Protein AF-I4DCU5-F1 (afdb_monomer_lite)

Secondary structure (DSSP, 8-state):
--HHHHHHHHHHHHHHHHHHHHHHHHHHH--S-HHHHHHHHHHHHHHHHHHHHSGGGGGGG---TT-HHHHHHHHHHTTTS-EEEES-B--PPP---TT-----EEEEEEEESEEEEEEE-TT-EEEEEEEESPEEEEEE-TT-EEES-EEES-EEES-B-TT-EEES-EEES-EEES-B---EEE---------------------S------------------EEEEEEESSTTS-BPPPEEEESHHHHHHHHHHHTTTSSEEEEE-TT--EEEEEETTEEE--HHHHTT--

Structure (mmCIF, N/CA/C/O backbone):
data_AF-I4DCU5-F1
#
_entry.id   AF-I4DCU5-F1
#
loop_
_atom_site.group_PDB
_atom_site.id
_atom_site.type_symbol
_atom_site.label_atom_id
_atom_site.label_alt_id
_atom_site.label_comp_id
_atom_site.label_asym_id
_atom_site.label_entity_id
_atom_site.label_seq_id
_atom_site.pdbx_PDB_ins_code
_atom_site.Cartn_x
_atom_site.Cartn_y
_atom_site.Cartn_z
_atom_site.occupancy
_atom_site.B_iso_or_equiv
_atom_site.auth_seq_id
_atom_site.auth_comp_id
_atom_site.auth_asym_id
_atom_site.auth_atom_id
_atom_site.pdbx_PDB_model_num
ATOM 1 N N . MET A 1 1 ? 13.025 25.546 13.787 1.00 47.12 1 MET A N 1
ATOM 2 C CA . MET A 1 1 ? 13.859 24.463 14.359 1.00 47.12 1 MET A CA 1
ATOM 3 C C . MET A 1 1 ? 15.288 24.658 13.868 1.00 47.12 1 MET A C 1
ATOM 5 O O . MET A 1 1 ? 15.479 24.736 12.662 1.00 47.12 1 MET A O 1
ATOM 9 N N . ASN A 1 2 ? 16.247 24.872 14.774 1.00 36.84 2 ASN A N 1
ATOM 10 C CA . ASN A 1 2 ? 17.604 25.330 14.442 1.00 36.84 2 ASN A CA 1
ATOM 11 C C . ASN A 1 2 ? 18.425 24.212 13.759 1.00 36.84 2 ASN A C 1
ATOM 13 O O . ASN A 1 2 ? 18.218 23.040 14.073 1.00 36.84 2 ASN A O 1
ATOM 17 N N . ILE A 1 3 ? 19.342 24.546 12.842 1.00 30.48 3 ILE A N 1
ATOM 18 C CA . ILE A 1 3 ? 20.152 23.569 12.071 1.00 30.48 3 ILE A CA 1
ATOM 19 C C . ILE A 1 3 ? 20.933 22.629 13.003 1.00 30.48 3 ILE A C 1
ATOM 21 O O . ILE A 1 3 ? 21.045 21.436 12.728 1.00 30.48 3 ILE A O 1
ATOM 25 N N . PHE A 1 4 ? 21.365 23.146 14.154 1.00 29.06 4 PHE A N 1
ATOM 26 C CA . PHE A 1 4 ? 22.028 22.378 15.207 1.00 29.06 4 PHE A CA 1
ATOM 27 C C . PHE A 1 4 ? 21.175 21.201 15.711 1.00 29.06 4 PHE A C 1
ATOM 29 O O . PHE A 1 4 ? 21.659 20.076 15.778 1.00 29.06 4 PHE A O 1
ATOM 36 N N . ASN A 1 5 ? 19.870 21.412 15.925 1.00 42.88 5 ASN A N 1
ATOM 37 C CA . ASN A 1 5 ? 18.960 20.349 16.365 1.00 42.88 5 ASN A CA 1
ATOM 38 C C . ASN A 1 5 ? 18.786 19.261 15.294 1.00 42.88 5 ASN A C 1
ATOM 40 O O . ASN A 1 5 ? 18.529 18.111 15.625 1.00 42.88 5 ASN A O 1
ATOM 44 N N . ARG A 1 6 ? 18.933 19.597 14.005 1.00 39.94 6 ARG A N 1
ATOM 45 C CA . ARG A 1 6 ? 18.829 18.614 12.912 1.00 39.94 6 ARG A CA 1
ATOM 46 C C . ARG A 1 6 ? 20.064 17.720 12.813 1.00 39.94 6 ARG A C 1
ATOM 48 O O . ARG A 1 6 ? 19.925 16.563 12.431 1.00 39.94 6 ARG A O 1
ATOM 55 N N . ILE A 1 7 ? 21.246 18.239 13.142 1.00 41.66 7 ILE A N 1
ATOM 56 C CA . ILE A 1 7 ? 22.497 17.469 13.132 1.00 41.66 7 ILE A CA 1
ATOM 57 C C . ILE A 1 7 ? 22.525 16.509 14.323 1.00 41.66 7 ILE A C 1
ATOM 59 O O . ILE A 1 7 ? 22.745 15.317 14.125 1.00 41.66 7 ILE A O 1
ATOM 63 N N . THR A 1 8 ? 22.188 16.993 15.521 1.00 54.25 8 THR A N 1
ATOM 64 C CA . THR A 1 8 ? 22.118 16.158 16.730 1.00 54.25 8 THR A CA 1
ATOM 65 C C . THR A 1 8 ? 21.089 15.037 16.581 1.00 54.25 8 THR A C 1
ATOM 67 O O . THR A 1 8 ? 21.417 13.882 16.824 1.00 54.25 8 THR A O 1
ATOM 70 N N . MET A 1 9 ? 19.891 15.326 16.055 1.00 50.72 9 MET A N 1
ATOM 71 C CA . MET A 1 9 ? 18.892 14.271 15.825 1.00 50.72 9 MET A CA 1
ATOM 72 C C . MET A 1 9 ? 19.298 13.270 14.734 1.00 50.72 9 MET A C 1
ATOM 74 O O . MET A 1 9 ? 18.871 12.120 14.775 1.00 50.72 9 MET A O 1
ATOM 78 N N . ARG A 1 10 ? 20.123 13.665 13.751 1.00 53.16 10 ARG A N 1
ATOM 79 C CA . ARG A 1 10 ? 20.668 12.723 12.755 1.00 53.16 10 ARG A CA 1
ATOM 80 C C . ARG A 1 10 ? 21.704 11.781 13.366 1.00 53.16 10 ARG A C 1
ATOM 82 O O . ARG A 1 10 ? 21.718 10.617 12.984 1.00 53.16 10 ARG A O 1
ATOM 89 N N . GLN A 1 11 ? 22.536 12.273 14.283 1.00 63.19 11 GLN A N 1
ATOM 90 C CA . GLN A 1 11 ? 23.512 11.452 15.004 1.00 63.19 11 GLN A CA 1
ATOM 91 C C . GLN A 1 11 ? 22.812 10.463 15.938 1.00 63.19 11 GLN A C 1
ATOM 93 O O . GLN A 1 11 ? 22.997 9.263 15.771 1.00 63.19 11 GLN A O 1
ATOM 98 N N . GLU A 1 12 ? 21.901 10.945 16.790 1.00 64.25 12 GLU A N 1
ATOM 99 C CA . GLU A 1 12 ? 21.097 10.094 17.684 1.00 64.25 12 GLU A CA 1
ATOM 100 C C . GLU A 1 12 ? 20.318 9.020 16.899 1.00 64.25 12 GLU A C 1
ATOM 102 O O . GLU A 1 12 ? 20.251 7.863 17.304 1.00 64.25 12 GLU A O 1
ATOM 107 N N . ARG A 1 13 ? 19.769 9.369 15.724 1.00 60.59 13 ARG A N 1
ATOM 108 C CA . ARG A 1 13 ? 19.098 8.414 14.826 1.00 60.59 13 ARG A CA 1
ATOM 109 C C . ARG A 1 13 ? 20.033 7.320 14.316 1.00 60.59 13 ARG A C 1
ATOM 111 O O . ARG A 1 13 ? 19.606 6.175 14.202 1.00 60.59 13 ARG A O 1
ATOM 118 N N . ASN A 1 14 ? 21.246 7.676 13.908 1.00 64.75 14 ASN A N 1
ATOM 119 C CA . ASN A 1 14 ? 22.184 6.707 13.348 1.00 64.75 14 ASN A CA 1
ATOM 120 C C . ASN A 1 14 ? 22.690 5.756 14.441 1.00 64.75 14 ASN A C 1
ATOM 122 O O . ASN A 1 14 ? 22.710 4.552 14.217 1.00 64.75 14 ASN A O 1
ATOM 126 N N . GLU A 1 15 ? 22.967 6.275 15.639 1.00 73.25 15 GLU A N 1
ATOM 127 C CA . GLU A 1 15 ? 23.328 5.470 16.815 1.00 73.25 15 GLU A CA 1
ATOM 128 C C . GLU A 1 15 ? 22.219 4.469 17.180 1.00 73.25 15 GLU A C 1
ATOM 130 O O . GLU A 1 15 ? 22.488 3.294 17.422 1.00 73.25 15 GLU A O 1
ATOM 135 N N . LEU A 1 16 ? 20.955 4.905 17.134 1.00 69.00 16 LEU A N 1
ATOM 136 C CA . LEU A 1 16 ? 19.789 4.046 17.366 1.00 69.00 16 LEU A CA 1
ATOM 137 C C . LEU A 1 16 ? 19.621 2.954 16.306 1.00 69.00 16 LEU A C 1
ATOM 139 O O . LEU A 1 16 ? 19.287 1.818 16.639 1.00 69.00 16 LEU A O 1
ATOM 143 N N . LYS A 1 17 ? 19.852 3.287 15.031 1.00 67.75 17 LYS A N 1
ATOM 144 C CA . LYS A 1 17 ? 19.826 2.300 13.944 1.00 67.75 17 LYS A CA 1
ATOM 145 C C . LYS A 1 17 ? 20.912 1.245 14.131 1.00 67.75 17 LYS A C 1
ATOM 147 O O . LYS A 1 17 ? 20.617 0.062 14.023 1.00 67.75 17 LYS A O 1
ATOM 152 N N . GLU A 1 18 ? 22.132 1.659 14.460 1.00 74.88 18 GLU A N 1
ATOM 153 C CA . GLU A 1 18 ? 23.238 0.736 14.726 1.00 74.88 18 GLU A CA 1
ATOM 154 C C . GLU A 1 18 ? 22.968 -0.159 15.944 1.00 74.88 18 GLU A C 1
ATOM 156 O O . GLU A 1 18 ? 23.308 -1.341 15.933 1.00 74.88 18 GLU A O 1
ATOM 161 N N . GLU A 1 19 ? 22.336 0.370 16.996 1.00 76.25 19 GLU A N 1
ATOM 162 C CA . GLU A 1 19 ? 21.965 -0.427 18.167 1.00 76.25 19 GLU A CA 1
ATOM 163 C C . GLU A 1 19 ? 20.869 -1.459 17.849 1.00 76.25 19 GLU A C 1
ATOM 165 O O . GLU A 1 19 ? 20.975 -2.612 18.274 1.00 76.25 19 GLU A O 1
ATOM 170 N N . LEU A 1 20 ? 19.848 -1.076 17.072 1.00 68.31 20 LEU A N 1
ATOM 171 C CA . LEU A 1 20 ? 18.796 -1.991 16.613 1.00 68.31 20 LEU A CA 1
ATOM 172 C C . LEU A 1 20 ? 19.354 -3.107 15.726 1.00 68.31 20 LEU A C 1
ATOM 174 O O . LEU A 1 20 ? 18.972 -4.265 15.907 1.00 68.31 20 LEU A O 1
ATOM 178 N N . GLU A 1 21 ? 20.277 -2.780 14.821 1.00 71.81 21 GLU A N 1
ATOM 179 C CA . GLU A 1 21 ? 20.903 -3.767 13.939 1.00 71.81 21 GLU A CA 1
ATOM 180 C C . GLU A 1 21 ? 21.766 -4.747 14.742 1.00 71.81 21 GLU A C 1
ATOM 182 O O . GLU A 1 21 ? 21.617 -5.955 14.600 1.00 71.81 21 GLU A O 1
ATOM 187 N N . ARG A 1 22 ? 22.548 -4.257 15.717 1.00 75.12 22 ARG A N 1
ATOM 188 C CA . ARG A 1 22 ? 23.305 -5.123 16.640 1.00 75.12 22 ARG A CA 1
ATOM 189 C C . ARG A 1 22 ? 22.414 -6.069 17.441 1.00 75.12 22 ARG A C 1
ATOM 191 O O . ARG A 1 22 ? 22.818 -7.198 17.712 1.00 75.12 22 ARG A O 1
ATOM 198 N N . LEU A 1 23 ? 21.242 -5.614 17.886 1.00 67.62 23 LEU A N 1
ATOM 199 C CA . LEU A 1 23 ? 20.300 -6.459 18.626 1.00 67.62 23 LEU A CA 1
ATOM 200 C C . LEU A 1 23 ? 19.634 -7.498 17.718 1.00 67.62 23 LEU A C 1
ATOM 202 O O . LEU A 1 23 ? 19.447 -8.634 18.147 1.00 67.62 23 LEU A O 1
ATOM 206 N N . ARG A 1 24 ? 19.311 -7.136 16.471 1.00 67.25 24 ARG A N 1
ATOM 207 C CA . ARG A 1 24 ? 18.824 -8.083 15.458 1.00 67.25 24 ARG A CA 1
ATOM 208 C C . ARG A 1 24 ? 19.867 -9.135 15.123 1.00 67.25 24 ARG A C 1
ATOM 210 O O . ARG A 1 24 ? 19.540 -10.316 15.141 1.00 67.25 24 ARG A O 1
ATOM 217 N N . ASP A 1 25 ? 21.104 -8.718 14.880 1.00 72.38 25 ASP A N 1
ATOM 218 C CA . ASP A 1 25 ? 22.205 -9.629 14.586 1.00 72.38 25 ASP A CA 1
ATOM 219 C C . ASP A 1 25 ? 22.435 -10.593 15.742 1.00 72.38 25 ASP A C 1
ATOM 221 O O . ASP A 1 25 ? 22.548 -11.794 15.511 1.00 72.38 25 ASP A O 1
ATOM 225 N N . LYS A 1 26 ? 22.415 -10.110 16.991 1.00 72.94 26 LYS A N 1
ATOM 226 C CA . LYS A 1 26 ? 22.449 -10.993 18.163 1.00 72.94 26 LYS A CA 1
ATOM 227 C C . LYS A 1 26 ? 21.306 -11.998 18.132 1.00 72.94 26 LYS A C 1
ATOM 229 O O . LYS A 1 26 ? 21.582 -13.183 18.133 1.00 72.94 26 LYS A O 1
ATOM 234 N N . LEU A 1 27 ? 20.062 -11.552 17.967 1.00 66.25 27 LEU A N 1
ATOM 235 C CA . LEU A 1 27 ? 18.899 -12.443 17.920 1.00 66.25 27 LEU A CA 1
ATOM 236 C C . LEU A 1 27 ? 19.005 -13.522 16.822 1.00 66.25 27 LEU A C 1
ATOM 238 O O . LEU A 1 27 ? 18.548 -14.644 17.021 1.00 66.25 27 LEU A O 1
ATOM 242 N N . ILE A 1 28 ? 19.596 -13.187 15.669 1.00 70.19 28 ILE A N 1
ATOM 243 C CA . ILE A 1 28 ? 19.812 -14.114 14.544 1.00 70.19 28 ILE A CA 1
ATOM 244 C C . ILE A 1 28 ? 20.902 -15.148 14.866 1.00 70.19 28 ILE A C 1
ATOM 246 O O . ILE A 1 28 ? 20.803 -16.291 14.422 1.00 70.19 28 ILE A O 1
ATOM 250 N N . HIS A 1 29 ? 21.924 -14.760 15.632 1.00 71.69 29 HIS A N 1
ATOM 251 C CA . HIS A 1 29 ? 23.102 -15.582 15.929 1.00 71.69 29 HIS A CA 1
ATOM 252 C C . HIS A 1 29 ? 23.102 -16.175 17.350 1.00 71.69 29 HIS A C 1
ATOM 254 O O . HIS A 1 29 ? 24.039 -16.882 17.723 1.00 71.69 29 HIS A O 1
ATOM 260 N N . THR A 1 30 ? 22.071 -15.912 18.156 1.00 70.50 30 THR A N 1
ATOM 261 C CA . THR A 1 30 ? 21.898 -16.508 19.483 1.00 70.50 30 THR A CA 1
ATOM 262 C C . THR A 1 30 ? 21.547 -17.991 19.322 1.00 70.50 30 THR A C 1
ATOM 264 O O . THR A 1 30 ? 20.399 -18.356 19.092 1.00 70.50 30 THR A O 1
ATOM 267 N N . GLU A 1 31 ? 22.540 -18.869 19.501 1.00 64.06 31 GLU A N 1
ATOM 268 C CA . GLU A 1 31 ? 22.360 -20.330 19.633 1.00 64.06 31 GLU A CA 1
ATOM 269 C C . GLU A 1 31 ? 21.781 -20.744 21.009 1.00 64.06 31 GLU A C 1
ATOM 271 O O . GLU A 1 31 ? 21.703 -21.928 21.346 1.00 64.06 31 GLU A O 1
ATOM 276 N N . GLY A 1 32 ? 21.386 -19.765 21.829 1.00 60.62 32 GLY A N 1
ATOM 277 C CA . GLY A 1 32 ? 20.803 -19.958 23.154 1.00 60.62 32 GLY A CA 1
ATOM 278 C C . GLY A 1 32 ? 19.428 -20.632 23.118 1.00 60.62 32 GLY A C 1
ATOM 279 O O . GLY A 1 32 ? 18.682 -20.561 22.141 1.00 60.62 32 GLY A O 1
ATOM 280 N N . GLY A 1 33 ? 19.064 -21.301 24.216 1.00 61.16 33 GLY A N 1
ATOM 281 C CA . GLY A 1 33 ? 17.762 -21.963 24.342 1.00 61.16 33 GLY A CA 1
ATOM 282 C C . GLY A 1 33 ? 16.583 -20.990 24.181 1.00 61.16 33 GLY A C 1
ATOM 283 O O . GLY A 1 33 ? 16.724 -19.790 24.397 1.00 61.16 33 GLY A O 1
ATOM 284 N N . LEU A 1 34 ? 15.390 -21.515 23.868 1.00 59.09 34 LEU A N 1
ATOM 285 C CA . LEU A 1 34 ? 14.142 -20.759 23.619 1.00 59.09 34 LEU A CA 1
ATOM 286 C C . LEU A 1 34 ? 13.872 -19.593 24.595 1.00 59.09 34 LEU A C 1
ATOM 288 O O . LEU A 1 34 ? 13.301 -18.578 24.203 1.00 59.09 34 LEU A O 1
ATOM 292 N N . GLN A 1 35 ? 14.287 -19.726 25.856 1.00 65.69 35 GLN A N 1
ATOM 293 C CA . GLN A 1 35 ? 14.112 -18.700 26.883 1.00 65.69 35 GLN A CA 1
ATOM 294 C C . GLN A 1 35 ? 15.011 -17.467 26.681 1.00 65.69 35 GLN A C 1
ATOM 296 O O . GLN A 1 35 ? 14.613 -16.357 27.021 1.00 65.69 35 GLN A O 1
ATOM 301 N N . GLU A 1 36 ? 16.214 -17.642 26.141 1.00 70.00 36 GLU A N 1
ATOM 302 C CA . GLU A 1 36 ? 17.194 -16.572 25.936 1.00 70.00 36 GLU A CA 1
ATOM 303 C C . GLU A 1 36 ? 16.808 -15.707 24.731 1.00 70.00 36 GLU A C 1
ATOM 305 O O . GLU A 1 36 ? 16.721 -14.487 24.856 1.00 70.00 36 GLU A O 1
ATOM 310 N N . VAL A 1 37 ? 16.396 -16.347 23.631 1.00 67.06 37 VAL A N 1
ATOM 311 C CA . VAL A 1 37 ? 15.821 -15.673 22.454 1.00 67.06 37 VAL A CA 1
ATOM 312 C C . VAL A 1 37 ? 14.547 -14.900 22.819 1.00 67.06 37 VAL A C 1
ATOM 314 O O . VAL A 1 37 ? 14.347 -13.775 22.360 1.00 67.06 37 VAL A O 1
ATOM 317 N N . ALA A 1 38 ? 13.686 -15.464 23.676 1.00 66.50 38 ALA A N 1
ATOM 318 C CA . ALA A 1 38 ? 12.492 -14.770 24.162 1.00 66.50 38 ALA A CA 1
ATOM 319 C C . ALA A 1 38 ? 12.849 -13.517 24.982 1.00 66.50 38 ALA A C 1
ATOM 321 O O . ALA A 1 38 ? 12.284 -12.449 24.753 1.00 66.50 38 ALA A O 1
ATOM 322 N N . ASN A 1 39 ? 13.837 -13.617 25.877 1.00 73.69 39 ASN A N 1
ATOM 323 C CA . ASN A 1 39 ? 14.290 -12.490 26.694 1.00 73.69 39 ASN A CA 1
ATOM 324 C C . ASN A 1 39 ? 14.918 -11.367 25.846 1.00 73.69 39 ASN A C 1
ATOM 326 O O . ASN A 1 39 ? 14.678 -10.189 26.121 1.00 73.69 39 ASN A O 1
ATOM 330 N N . GLU A 1 40 ? 15.701 -11.711 24.818 1.00 69.75 40 GLU A N 1
ATOM 331 C CA . GLU A 1 40 ? 16.297 -10.738 23.891 1.00 69.75 40 GLU A CA 1
ATOM 332 C C . GLU A 1 40 ? 15.237 -10.055 23.020 1.00 69.75 40 GLU A C 1
ATOM 334 O O . GLU A 1 40 ? 15.257 -8.831 22.858 1.00 69.75 40 GLU A O 1
ATOM 339 N N . ARG A 1 41 ? 14.247 -10.813 22.535 1.00 66.62 41 ARG A N 1
ATOM 340 C CA . ARG A 1 41 ? 13.097 -10.268 21.802 1.00 66.62 41 ARG A CA 1
ATOM 341 C C . ARG A 1 41 ? 12.262 -9.322 22.669 1.00 66.62 41 ARG A C 1
ATOM 343 O O . ARG A 1 41 ? 11.873 -8.251 22.207 1.00 66.62 41 ARG A O 1
ATOM 350 N N . ASP A 1 42 ? 12.038 -9.665 23.934 1.00 71.31 42 ASP A N 1
ATOM 351 C CA . ASP A 1 42 ? 11.318 -8.814 24.889 1.00 71.31 42 ASP A CA 1
ATOM 352 C C . ASP A 1 42 ? 12.101 -7.554 25.273 1.00 71.31 42 ASP A C 1
ATOM 354 O O . ASP A 1 42 ? 11.507 -6.512 25.569 1.00 71.31 42 ASP A O 1
ATOM 358 N N . LEU A 1 43 ? 13.434 -7.621 25.288 1.00 73.31 43 LEU A N 1
ATOM 359 C CA . LEU A 1 43 ? 14.288 -6.451 25.480 1.00 73.31 43 LEU A CA 1
ATOM 360 C C . LEU A 1 43 ? 14.204 -5.507 24.274 1.00 73.31 43 LEU A C 1
ATOM 362 O O . LEU A 1 43 ? 14.022 -4.303 24.460 1.00 73.31 43 LEU A O 1
ATOM 366 N N . LEU A 1 44 ? 14.265 -6.053 23.055 1.00 67.19 44 LEU A N 1
ATOM 367 C CA . LEU A 1 44 ? 14.109 -5.296 21.813 1.00 67.19 44 LEU A CA 1
ATOM 368 C C . LEU A 1 44 ? 12.741 -4.603 21.757 1.00 67.19 44 LEU A C 1
ATOM 370 O O . LEU A 1 44 ? 12.667 -3.396 21.538 1.00 67.19 44 LEU A O 1
ATOM 374 N N . ASN A 1 45 ? 11.667 -5.342 22.043 1.00 61.91 45 ASN A N 1
ATOM 375 C CA . ASN A 1 45 ? 10.305 -4.812 22.054 1.00 61.91 45 ASN A CA 1
ATOM 376 C C . ASN A 1 45 ? 10.121 -3.706 23.102 1.00 61.91 45 ASN A C 1
ATOM 378 O O . ASN A 1 45 ? 9.517 -2.677 22.803 1.00 61.91 45 ASN A O 1
ATOM 382 N N . ARG A 1 46 ? 10.668 -3.872 24.317 1.00 70.75 46 ARG A N 1
ATOM 383 C CA . ARG A 1 46 ? 10.625 -2.826 25.353 1.00 70.75 46 ARG A CA 1
ATOM 384 C C . ARG A 1 46 ? 11.369 -1.571 24.932 1.00 70.75 46 ARG A C 1
ATOM 386 O O . ARG A 1 46 ? 10.864 -0.479 25.161 1.00 70.75 46 ARG A O 1
ATOM 393 N N . LYS A 1 47 ? 12.530 -1.719 24.294 1.00 64.50 47 LYS A N 1
ATOM 394 C CA . LYS A 1 47 ? 13.330 -0.577 23.855 1.00 64.50 47 LYS A CA 1
ATOM 395 C C . LYS A 1 47 ? 12.661 0.169 22.700 1.00 64.50 47 LYS A C 1
ATOM 397 O O . LYS A 1 47 ? 12.599 1.392 22.729 1.00 64.50 47 LYS A O 1
ATOM 402 N N . VAL A 1 48 ? 12.059 -0.547 21.747 1.00 60.88 48 VAL A N 1
ATOM 403 C CA . VAL A 1 48 ? 11.214 0.051 20.696 1.00 60.88 48 VAL A CA 1
ATOM 404 C C . VAL A 1 48 ? 10.007 0.775 21.303 1.00 60.88 48 VAL A C 1
ATOM 406 O O . VAL A 1 48 ? 9.720 1.903 20.912 1.00 60.88 48 VAL A O 1
ATOM 409 N N . ALA A 1 49 ? 9.337 0.177 22.294 1.00 60.91 49 ALA A N 1
ATOM 410 C CA . ALA A 1 49 ? 8.196 0.789 22.973 1.00 60.91 49 ALA A CA 1
ATOM 411 C C . ALA A 1 49 ? 8.585 2.060 23.753 1.00 60.91 49 ALA A C 1
ATOM 413 O O . ALA A 1 49 ? 7.916 3.085 23.630 1.00 60.91 49 ALA A O 1
ATOM 414 N N . GLU A 1 50 ? 9.690 2.024 24.502 1.00 66.94 50 GLU A N 1
ATOM 415 C CA . GLU A 1 50 ? 10.240 3.174 25.229 1.00 66.94 50 GLU A CA 1
ATOM 416 C C . GLU A 1 50 ? 10.563 4.325 24.270 1.00 66.94 50 GLU A C 1
ATOM 418 O O . GLU A 1 50 ? 10.106 5.450 24.477 1.00 66.94 50 GLU A O 1
AT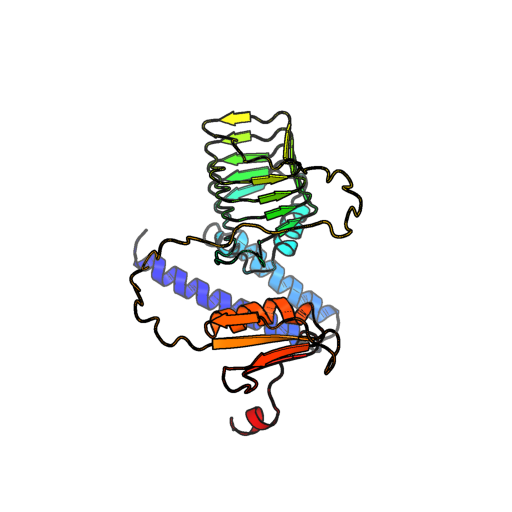OM 423 N N . LEU A 1 51 ? 11.238 4.025 23.158 1.00 59.75 51 LEU A N 1
ATOM 424 C CA . LEU A 1 51 ? 11.545 5.004 22.117 1.00 59.75 51 LEU A CA 1
ATOM 425 C C . LEU A 1 51 ? 10.277 5.559 21.460 1.00 59.75 51 LEU A C 1
ATOM 427 O O . LEU A 1 51 ? 10.182 6.763 21.247 1.00 59.75 51 LEU A O 1
ATOM 431 N N . SER A 1 52 ? 9.273 4.718 21.199 1.00 53.19 52 SER A N 1
ATOM 432 C CA . SER A 1 52 ? 7.999 5.148 20.607 1.00 53.19 52 SER A CA 1
ATOM 433 C C . SER A 1 52 ? 7.149 6.030 21.534 1.00 53.19 52 SER A C 1
ATOM 435 O O . SER A 1 52 ? 6.312 6.796 21.057 1.00 53.19 52 SER A O 1
ATOM 437 N N . SER A 1 53 ? 7.365 5.942 22.853 1.00 54.47 53 SER A N 1
ATOM 438 C CA . SER A 1 53 ? 6.627 6.717 23.857 1.00 54.47 53 SER A CA 1
ATOM 439 C C . SER A 1 53 ? 7.127 8.159 24.003 1.00 54.47 53 SER A C 1
ATOM 441 O O . SER A 1 53 ? 6.394 9.027 24.486 1.00 54.47 53 SER A O 1
ATOM 443 N N . ASP A 1 54 ? 8.347 8.442 23.541 1.00 51.50 54 ASP A N 1
ATOM 444 C CA . ASP A 1 54 ? 8.892 9.792 23.481 1.00 51.50 54 ASP A CA 1
ATOM 445 C C . ASP A 1 54 ? 8.478 10.462 22.157 1.00 51.50 54 ASP A C 1
ATOM 447 O O . ASP A 1 54 ? 8.821 10.021 21.057 1.00 51.50 54 ASP A O 1
ATOM 451 N N . ASN A 1 55 ? 7.749 11.582 22.260 1.00 48.03 55 ASN A N 1
ATOM 452 C CA . ASN A 1 55 ? 7.279 12.389 21.124 1.00 48.03 55 ASN A CA 1
ATOM 453 C C . ASN A 1 55 ? 8.407 12.789 20.147 1.00 48.03 55 ASN A C 1
ATOM 455 O O . ASN A 1 55 ? 8.117 13.132 18.999 1.00 48.03 55 ASN A O 1
ATOM 459 N N . LYS A 1 56 ? 9.677 12.746 20.575 1.00 43.84 56 LYS A N 1
ATOM 460 C CA . LYS A 1 56 ? 10.866 13.005 19.749 1.00 43.84 56 LYS A CA 1
ATOM 461 C C . LYS A 1 56 ? 11.125 11.929 18.678 1.00 43.84 56 LYS A C 1
ATOM 463 O O . LYS A 1 56 ? 11.732 12.247 17.652 1.00 43.84 56 LYS A O 1
ATOM 468 N N . TYR A 1 57 ? 10.642 10.696 18.864 1.00 44.88 57 TYR A N 1
ATOM 469 C CA . TYR A 1 57 ? 10.910 9.555 17.973 1.00 44.88 57 TYR A CA 1
ATOM 470 C C . TYR A 1 57 ? 9.661 8.983 17.288 1.00 44.88 57 TYR A C 1
ATOM 472 O O . TYR A 1 57 ? 9.713 7.890 16.735 1.00 44.88 57 TYR A O 1
ATOM 480 N N . LYS A 1 58 ? 8.560 9.748 17.209 1.00 47.56 58 LYS A N 1
ATOM 481 C CA . LYS A 1 58 ? 7.358 9.387 16.420 1.00 47.56 58 LYS A CA 1
ATOM 482 C C . LYS A 1 58 ? 7.652 9.030 14.950 1.00 47.56 58 LYS A C 1
ATOM 484 O O . LYS A 1 58 ? 6.861 8.344 14.321 1.00 47.56 58 LYS A O 1
ATOM 489 N N . TRP A 1 59 ? 8.790 9.457 14.400 1.00 41.09 59 TRP A N 1
ATOM 490 C CA . TRP A 1 59 ? 9.245 9.100 13.052 1.00 41.09 59 TRP A CA 1
ATOM 491 C C . TRP A 1 59 ? 9.777 7.662 12.932 1.00 41.09 59 TRP A C 1
ATOM 493 O O . TRP A 1 59 ? 10.094 7.241 11.826 1.00 41.09 59 TRP A O 1
ATOM 503 N N . LEU A 1 60 ? 9.880 6.882 14.015 1.00 33.62 60 LEU A N 1
ATOM 504 C CA . LEU A 1 60 ? 10.277 5.469 13.921 1.00 33.62 60 LEU A CA 1
ATOM 505 C C . LEU A 1 60 ? 9.283 4.616 13.100 1.00 33.62 60 LEU A C 1
ATOM 507 O O . LEU A 1 60 ? 9.614 3.489 12.753 1.00 33.62 60 LEU A O 1
ATOM 511 N N . PHE A 1 61 ? 8.114 5.165 12.739 1.00 41.94 61 PHE A N 1
ATOM 512 C CA . PHE A 1 61 ? 7.146 4.589 11.797 1.00 41.94 61 PHE A CA 1
ATOM 513 C C . PHE A 1 61 ? 7.402 4.967 10.325 1.00 41.94 61 PHE A C 1
ATOM 515 O O . PHE A 1 61 ? 6.469 4.986 9.529 1.00 41.94 61 PHE A O 1
ATOM 522 N N . PHE A 1 62 ? 8.643 5.268 9.925 1.00 36.81 62 PHE A N 1
ATOM 523 C CA . PHE A 1 62 ? 9.013 5.041 8.525 1.00 36.81 62 PHE A CA 1
ATOM 524 C C . PHE A 1 62 ? 8.959 3.530 8.320 1.00 36.81 62 PHE A C 1
ATOM 526 O O . PHE A 1 62 ? 9.857 2.830 8.783 1.00 36.81 62 PHE A O 1
ATOM 533 N N . LEU A 1 63 ? 7.885 3.038 7.710 1.00 40.06 63 LEU A N 1
ATOM 534 C CA . LEU A 1 63 ? 7.758 1.647 7.304 1.00 40.06 63 LEU A CA 1
ATOM 535 C C . LEU A 1 63 ? 8.607 1.486 6.032 1.00 40.06 63 LEU A C 1
ATOM 537 O O . LEU A 1 63 ? 8.257 2.045 5.000 1.00 40.06 63 LEU A O 1
ATOM 541 N N . PRO A 1 64 ? 9.787 0.839 6.069 1.00 34.16 64 PRO A N 1
ATOM 542 C CA . PRO A 1 64 ? 10.377 0.326 4.844 1.00 34.16 64 PRO A CA 1
ATOM 543 C C . PRO A 1 64 ? 9.487 -0.796 4.294 1.00 34.16 64 PRO A C 1
ATOM 545 O O . PRO A 1 64 ? 8.855 -1.519 5.070 1.00 34.16 64 PRO A O 1
ATOM 548 N N . SER A 1 65 ? 9.495 -0.956 2.969 1.00 38.12 65 SER A N 1
ATOM 549 C CA . SER A 1 65 ? 8.785 -1.995 2.210 1.00 38.12 65 SER A CA 1
ATOM 550 C C . SER A 1 65 ? 8.661 -3.328 2.965 1.00 38.12 65 SER A C 1
ATOM 552 O O . SER A 1 65 ? 9.667 -3.891 3.409 1.00 38.12 65 SER A O 1
ATOM 554 N N . GLY A 1 66 ? 7.437 -3.856 3.079 1.00 42.59 66 GLY A N 1
ATOM 555 C CA . GLY A 1 66 ? 7.170 -5.166 3.693 1.00 42.59 66 GLY A CA 1
ATOM 556 C C . GLY A 1 66 ? 6.666 -5.133 5.140 1.00 42.59 66 GLY A C 1
ATOM 557 O O . GLY A 1 66 ? 6.626 -6.177 5.790 1.00 42.59 66 GLY A O 1
ATOM 558 N N . GLN A 1 67 ? 6.270 -3.969 5.667 1.00 52.25 67 GLN A N 1
ATOM 559 C CA . GLN A 1 67 ? 5.761 -3.839 7.040 1.00 52.25 67 GLN A CA 1
ATOM 560 C C . GLN A 1 67 ? 4.239 -3.659 7.170 1.00 52.25 67 GLN A C 1
ATOM 562 O O . GLN A 1 67 ? 3.772 -3.403 8.280 1.00 52.25 67 GLN A O 1
ATOM 567 N N . GLY A 1 68 ? 3.451 -3.874 6.109 1.00 51.62 68 GLY A N 1
ATOM 568 C CA . GLY A 1 68 ? 1.979 -3.901 6.201 1.00 51.62 68 GLY A CA 1
ATOM 569 C C . GLY A 1 68 ? 1.479 -4.824 7.324 1.00 51.62 68 GLY A C 1
ATOM 570 O O . GLY A 1 68 ? 0.614 -4.446 8.104 1.00 51.62 68 GLY A O 1
ATOM 571 N N . GLU A 1 69 ? 2.145 -5.964 7.522 1.00 53.09 69 GLU A N 1
ATOM 572 C CA . GLU A 1 69 ? 1.903 -6.906 8.625 1.00 53.09 69 GLU A CA 1
ATOM 573 C C . GLU A 1 69 ? 2.248 -6.361 10.023 1.00 53.09 69 GLU A C 1
ATOM 575 O O . GLU A 1 69 ? 1.587 -6.688 11.008 1.00 53.09 69 GLU A O 1
ATOM 580 N N . LEU A 1 70 ? 3.288 -5.531 10.149 1.00 54.25 70 LEU A N 1
ATOM 581 C CA . LEU A 1 70 ? 3.641 -4.903 11.427 1.00 54.25 70 LEU A CA 1
ATOM 582 C C . LEU A 1 70 ? 2.701 -3.744 11.748 1.00 54.25 70 LEU A C 1
ATOM 584 O O . LEU A 1 70 ? 2.317 -3.587 12.904 1.00 54.25 70 LEU A O 1
ATOM 588 N N . PHE A 1 71 ? 2.290 -2.980 10.736 1.00 61.53 71 PHE A N 1
ATOM 589 C CA . PHE A 1 71 ? 1.255 -1.964 10.878 1.00 61.53 71 PHE A CA 1
ATOM 590 C C . PHE A 1 71 ? -0.095 -2.598 11.238 1.00 61.53 71 PHE A C 1
ATOM 592 O O . PHE A 1 71 ? -0.741 -2.151 12.182 1.00 61.53 71 PHE A O 1
ATOM 599 N N . LYS A 1 72 ? -0.462 -3.709 10.589 1.00 62.31 72 LYS A N 1
ATOM 600 C CA . LYS A 1 72 ? -1.638 -4.522 10.922 1.00 62.31 72 LYS A CA 1
ATOM 601 C C . LYS A 1 72 ? -1.602 -5.007 12.367 1.00 62.31 72 LYS A C 1
ATOM 603 O O . LYS A 1 72 ? -2.491 -4.664 13.138 1.00 62.31 72 LYS A O 1
ATOM 608 N N . LYS A 1 73 ? -0.523 -5.675 12.789 1.00 61.19 73 LYS A N 1
ATOM 609 C CA . LYS A 1 73 ? -0.343 -6.120 14.187 1.00 61.19 73 LYS A CA 1
ATOM 610 C C . LYS A 1 73 ? -0.361 -4.965 15.184 1.00 61.19 73 LYS A C 1
ATOM 612 O O . LYS A 1 73 ? -0.871 -5.107 16.295 1.00 61.19 73 LYS A O 1
ATOM 617 N N . PHE A 1 74 ? 0.191 -3.814 14.807 1.00 65.06 74 PHE A N 1
ATOM 618 C CA . PHE A 1 74 ? 0.139 -2.614 15.632 1.00 65.06 74 PHE A CA 1
ATOM 619 C C . PHE A 1 74 ? -1.306 -2.129 15.812 1.00 65.06 74 PHE A C 1
ATOM 621 O O . PHE A 1 74 ? -1.722 -1.885 16.947 1.00 65.06 74 PHE A O 1
ATOM 628 N N . LEU A 1 75 ? -2.073 -2.022 14.726 1.00 63.44 75 LEU A N 1
ATOM 629 C CA . LEU A 1 75 ? -3.477 -1.611 14.747 1.00 63.44 75 LEU A CA 1
ATOM 630 C C . LEU A 1 75 ? -4.343 -2.598 15.543 1.00 63.44 75 LEU A C 1
ATOM 632 O O . LEU A 1 75 ? -5.102 -2.175 16.414 1.00 63.44 75 LEU A O 1
ATOM 636 N N . GLU A 1 76 ? -4.155 -3.900 15.327 1.00 65.50 76 GLU A N 1
ATOM 637 C CA . GLU A 1 76 ? -4.821 -4.975 16.075 1.00 65.50 76 GLU A CA 1
ATOM 638 C C . GLU A 1 76 ? -4.509 -4.902 17.579 1.00 65.50 76 GLU A C 1
ATOM 640 O O . GLU A 1 76 ? -5.402 -5.029 18.414 1.00 65.50 76 GLU A O 1
ATOM 645 N N . SER A 1 77 ? -3.260 -4.613 17.966 1.00 64.81 77 SER A N 1
ATOM 646 C CA . SER A 1 77 ? -2.878 -4.506 19.387 1.00 64.81 77 SER A CA 1
ATOM 647 C C . SER A 1 77 ? -3.534 -3.336 20.139 1.00 64.81 77 SER A C 1
ATOM 649 O O . SER A 1 77 ? -3.507 -3.296 21.373 1.00 64.81 77 SER A O 1
ATOM 651 N N . HIS A 1 78 ? -4.142 -2.397 19.412 1.00 62.28 78 HIS A N 1
ATOM 652 C CA . HIS A 1 78 ? -4.814 -1.218 19.954 1.00 62.28 78 HIS A CA 1
ATOM 653 C C . HIS A 1 78 ? -6.336 -1.234 19.743 1.00 62.28 78 HIS A C 1
ATOM 655 O O . HIS A 1 78 ? -7.008 -0.238 20.021 1.00 62.28 78 HIS A O 1
ATOM 661 N N . GLU A 1 79 ? -6.893 -2.365 19.309 1.00 55.78 79 GLU A N 1
ATOM 662 C CA . GLU A 1 79 ? -8.319 -2.524 19.046 1.00 55.78 79 GLU A CA 1
ATOM 663 C C . GLU A 1 79 ? -9.181 -2.168 20.281 1.00 55.78 79 GLU A C 1
ATOM 665 O O . GLU A 1 79 ? -8.997 -2.691 21.383 1.00 55.78 79 GLU A O 1
ATOM 670 N N . GLY A 1 80 ? -10.138 -1.246 20.106 1.00 53.78 80 GLY A N 1
ATOM 671 C CA . GLY A 1 80 ? -11.080 -0.822 21.153 1.00 53.78 80 GLY A CA 1
ATOM 672 C C . GLY A 1 80 ? -10.584 0.287 22.089 1.00 53.78 80 GLY A C 1
ATOM 673 O O . GLY A 1 80 ? -11.277 0.625 23.052 1.00 53.78 80 GLY A O 1
ATOM 674 N N . LYS A 1 81 ? -9.410 0.879 21.830 1.00 59.91 81 LYS A N 1
ATOM 675 C CA . LYS A 1 81 ? -8.954 2.102 22.507 1.00 59.91 81 LYS A CA 1
ATOM 676 C C . LYS A 1 81 ? -8.854 3.244 21.497 1.00 59.91 81 LYS A C 1
ATOM 678 O O . LYS A 1 81 ? -8.289 3.032 20.429 1.00 59.91 81 LYS A O 1
ATOM 683 N N . PRO A 1 82 ? -9.315 4.462 21.835 1.00 53.66 82 PRO A N 1
ATOM 684 C CA . PRO A 1 82 ? -9.104 5.614 20.975 1.00 53.66 82 PRO A CA 1
ATOM 685 C C . PRO A 1 82 ? -7.607 5.914 20.904 1.00 53.66 82 PRO A C 1
ATOM 687 O O . PRO A 1 82 ? -7.007 6.399 21.866 1.00 53.66 82 PRO A O 1
ATOM 690 N N . VAL A 1 83 ? -7.001 5.594 19.765 1.00 62.97 83 VAL A N 1
ATOM 691 C CA . VAL A 1 83 ? -5.605 5.913 19.471 1.00 62.97 83 VAL A CA 1
ATOM 692 C C . VAL A 1 83 ? -5.566 7.079 18.493 1.00 62.97 83 VAL A C 1
ATOM 694 O O . VAL A 1 83 ? -6.368 7.180 17.563 1.00 62.97 83 VAL A O 1
ATOM 697 N N . LYS A 1 84 ? -4.644 8.011 18.738 1.00 62.34 84 LYS A N 1
ATOM 698 C CA . LYS A 1 84 ? -4.382 9.122 17.831 1.00 62.34 84 LYS A CA 1
ATOM 699 C C . LYS A 1 84 ? -3.067 8.871 17.112 1.00 62.34 84 LYS A C 1
ATOM 701 O O . LYS A 1 84 ? -2.015 8.859 17.749 1.00 62.34 84 LYS A O 1
ATOM 706 N N . PHE A 1 85 ? -3.134 8.726 15.797 1.00 68.00 85 PHE A N 1
ATOM 707 C CA . PHE A 1 85 ? -1.964 8.717 14.936 1.00 68.00 85 PHE A CA 1
ATOM 708 C C . PHE A 1 85 ? -1.724 10.098 14.349 1.00 68.00 85 PHE A C 1
ATOM 710 O O . PHE A 1 85 ? -2.650 10.810 13.952 1.00 68.00 85 PHE A O 1
ATOM 717 N N . GLU A 1 86 ? -0.459 10.489 14.302 1.00 53.00 86 GLU A N 1
ATOM 718 C CA . GLU A 1 86 ? -0.040 11.766 13.743 1.00 53.00 86 GLU A CA 1
ATOM 719 C C . GLU A 1 86 ? 1.201 11.544 12.888 1.00 53.00 86 GLU A C 1
ATOM 721 O O . GLU A 1 86 ? 2.147 10.903 13.349 1.00 53.00 86 GLU A O 1
ATOM 726 N N . ASN A 1 87 ? 1.229 12.142 11.697 1.00 45.91 87 ASN A N 1
ATOM 727 C CA . ASN A 1 87 ? 2.386 12.119 10.799 1.00 45.91 87 ASN A CA 1
ATOM 728 C C . ASN A 1 87 ? 2.784 10.711 10.327 1.00 45.91 87 ASN A C 1
ATOM 730 O O . ASN A 1 87 ? 3.975 10.431 10.180 1.00 45.91 87 ASN A O 1
ATOM 734 N N . LEU A 1 88 ? 1.805 9.830 10.087 1.00 61.88 88 LEU A N 1
ATOM 735 C CA . LEU A 1 88 ? 2.072 8.582 9.374 1.00 61.88 88 LEU A CA 1
ATOM 736 C C . LEU A 1 88 ? 2.447 8.919 7.930 1.00 61.88 88 LEU A C 1
ATOM 738 O O . LEU A 1 88 ? 1.816 9.771 7.307 1.00 61.88 88 LEU A O 1
ATOM 742 N N . CYS A 1 89 ? 3.478 8.268 7.409 1.00 45.62 89 CYS A N 1
ATOM 743 C CA . CYS A 1 89 ? 3.893 8.395 6.021 1.00 45.62 89 CYS A CA 1
ATOM 744 C C . CYS A 1 89 ? 4.109 6.984 5.485 1.00 45.62 89 CYS A C 1
ATOM 746 O O . CYS A 1 89 ? 5.022 6.298 5.943 1.00 45.62 89 CYS A O 1
ATOM 748 N N . CYS A 1 90 ? 3.249 6.565 4.562 1.00 57.00 90 CYS A N 1
ATOM 749 C CA . CYS A 1 90 ? 3.376 5.314 3.818 1.00 57.00 90 CYS A CA 1
ATOM 750 C C . CYS A 1 90 ? 3.674 5.699 2.362 1.00 57.00 90 CYS A C 1
ATOM 752 O O . CYS A 1 90 ? 2.734 5.929 1.600 1.00 57.00 90 CYS A O 1
ATOM 754 N N . PRO A 1 91 ? 4.946 5.931 1.991 1.00 45.56 91 PRO A N 1
ATOM 755 C CA . PRO A 1 91 ? 5.287 6.274 0.619 1.00 45.56 91 PRO A CA 1
ATOM 756 C C . PRO A 1 91 ? 5.172 5.028 -0.271 1.00 45.56 91 PRO A C 1
ATOM 758 O O . PRO A 1 91 ? 6.046 4.162 -0.247 1.00 45.56 91 PRO A O 1
ATOM 761 N N . GLY A 1 92 ? 4.114 4.949 -1.083 1.00 39.78 92 GLY A N 1
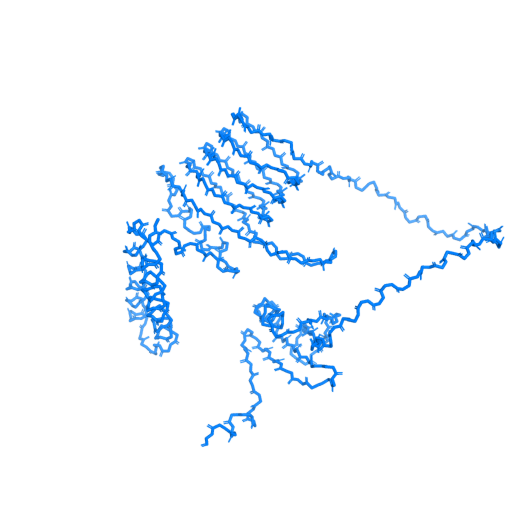ATOM 762 C CA . GLY A 1 92 ? 4.024 3.982 -2.174 1.00 39.78 92 GLY A CA 1
ATOM 763 C C . GLY A 1 92 ? 4.979 4.372 -3.307 1.00 39.78 92 GLY A C 1
ATOM 764 O O . GLY A 1 92 ? 5.001 5.521 -3.757 1.00 39.78 92 GLY A O 1
ATOM 765 N N . MET A 1 93 ? 5.819 3.426 -3.728 1.00 29.03 93 MET A N 1
ATOM 766 C CA . MET A 1 93 ? 6.880 3.628 -4.715 1.00 29.03 93 MET A CA 1
ATOM 767 C C . MET A 1 93 ? 6.317 4.079 -6.073 1.00 29.03 93 MET A C 1
ATOM 769 O O . MET A 1 93 ? 5.498 3.396 -6.680 1.00 29.03 93 MET A O 1
ATOM 773 N N . TYR A 1 94 ? 6.806 5.208 -6.583 1.00 29.48 94 TYR A N 1
ATOM 774 C CA . TYR A 1 94 ? 6.634 5.609 -7.979 1.00 29.48 94 TYR A CA 1
ATOM 775 C C . TYR A 1 94 ? 7.621 4.845 -8.858 1.00 29.48 94 TYR A C 1
ATOM 777 O O . TYR A 1 94 ? 8.804 5.084 -8.671 1.00 29.48 94 TYR A O 1
ATOM 785 N N . PHE A 1 95 ? 7.176 4.064 -9.853 1.00 30.86 95 PHE A N 1
ATOM 786 C CA . PHE A 1 95 ? 7.890 3.931 -11.135 1.00 30.86 95 PHE A CA 1
ATOM 787 C C . PHE A 1 95 ? 6.936 3.634 -12.299 1.00 30.86 95 PHE A C 1
ATOM 789 O O . PHE A 1 95 ? 5.965 2.888 -12.191 1.00 30.86 95 PHE A O 1
ATOM 796 N N . SER A 1 96 ? 7.237 4.296 -13.411 1.00 29.97 96 SER A N 1
ATOM 797 C CA . SER A 1 96 ? 6.659 4.149 -14.738 1.00 29.97 96 SER A CA 1
ATOM 798 C C . SER A 1 96 ? 6.963 2.766 -15.307 1.00 29.97 96 SER A C 1
ATOM 800 O O . SER A 1 96 ? 8.107 2.495 -15.645 1.00 29.97 96 SER A O 1
ATOM 802 N N . ASP A 1 97 ? 5.964 1.894 -15.368 1.00 28.91 97 ASP A N 1
ATOM 803 C CA . ASP A 1 97 ? 5.572 1.154 -16.573 1.00 28.91 97 ASP A CA 1
ATOM 804 C C . ASP A 1 97 ? 4.503 0.116 -16.208 1.00 28.91 97 ASP A C 1
ATOM 806 O O . ASP A 1 97 ? 4.494 -0.471 -15.129 1.00 28.91 97 ASP A O 1
ATOM 810 N N . ARG A 1 98 ? 3.531 -0.040 -17.109 1.00 32.53 98 ARG A N 1
ATOM 811 C CA . ARG A 1 98 ? 2.146 -0.486 -16.870 1.00 32.53 98 ARG A CA 1
ATOM 812 C C . ARG A 1 98 ? 1.906 -1.876 -16.249 1.00 32.53 98 ARG A C 1
ATOM 814 O O . ARG A 1 98 ? 0.746 -2.247 -16.187 1.00 32.53 98 ARG A O 1
ATOM 821 N N . ASN A 1 99 ? 2.898 -2.640 -15.782 1.00 34.22 99 ASN A N 1
ATOM 822 C CA . ASN A 1 99 ? 2.680 -4.063 -15.457 1.00 34.22 99 ASN A CA 1
ATOM 823 C C . ASN A 1 99 ? 3.298 -4.620 -14.157 1.00 34.22 99 ASN A C 1
ATOM 825 O O . ASN A 1 99 ? 3.237 -5.830 -13.957 1.00 34.22 99 ASN A O 1
ATOM 829 N N . SER A 1 100 ? 3.850 -3.813 -13.242 1.00 37.16 100 SER A N 1
ATOM 830 C CA . SER A 1 100 ? 4.230 -4.331 -11.909 1.00 37.16 100 SER A CA 1
ATOM 831 C C . SER A 1 100 ? 4.298 -3.220 -10.857 1.00 37.16 100 SER A C 1
ATOM 833 O O . SER A 1 100 ? 5.344 -2.610 -10.648 1.00 37.16 100 SER A O 1
ATOM 835 N N . MET A 1 101 ? 3.171 -2.928 -10.202 1.00 38.53 101 MET A N 1
ATOM 836 C CA . MET A 1 101 ? 3.097 -1.961 -9.101 1.00 38.53 101 MET A CA 1
ATOM 837 C C . MET A 1 101 ? 3.224 -2.690 -7.762 1.00 38.53 101 MET A C 1
ATOM 839 O O . MET A 1 101 ? 2.345 -3.459 -7.383 1.00 38.53 101 MET A O 1
ATOM 843 N N . ILE A 1 102 ? 4.307 -2.440 -7.023 1.00 41.06 102 ILE A N 1
ATOM 844 C CA . ILE A 1 102 ? 4.400 -2.844 -5.615 1.00 41.06 102 ILE A CA 1
ATOM 845 C C . ILE A 1 102 ? 3.860 -1.679 -4.801 1.00 41.06 102 ILE A C 1
ATOM 847 O O . ILE A 1 102 ? 4.582 -0.749 -4.442 1.00 41.06 102 ILE A O 1
ATOM 851 N N . TYR A 1 103 ? 2.564 -1.714 -4.546 1.00 47.34 103 TYR A N 1
ATOM 852 C CA . TYR A 1 103 ? 1.976 -0.841 -3.552 1.00 47.34 103 TYR A CA 1
ATOM 853 C C . TYR A 1 103 ? 2.369 -1.326 -2.151 1.00 47.34 103 TYR A C 1
ATOM 855 O O . TYR A 1 103 ? 2.516 -2.529 -1.920 1.00 47.34 103 TYR A O 1
ATOM 863 N N . GLU A 1 104 ? 2.515 -0.417 -1.185 1.00 56.19 104 GLU A N 1
ATOM 864 C CA . GLU A 1 104 ? 2.327 -0.838 0.204 1.00 56.19 104 GLU A CA 1
ATOM 865 C C . GLU A 1 104 ? 0.849 -1.203 0.346 1.00 56.19 104 GLU A C 1
ATOM 867 O O . GLU A 1 104 ? -0.015 -0.327 0.371 1.00 56.19 104 GLU A O 1
ATOM 872 N N . ILE A 1 105 ? 0.572 -2.509 0.336 1.00 60.78 105 ILE A N 1
ATOM 873 C CA . ILE A 1 105 ? -0.779 -3.045 0.461 1.00 60.78 105 ILE A CA 1
ATOM 874 C C . ILE A 1 105 ? -1.103 -3.160 1.949 1.00 60.78 105 ILE A C 1
ATOM 876 O O . ILE A 1 105 ? -0.461 -3.908 2.692 1.00 60.78 105 ILE A O 1
ATOM 880 N N . VAL A 1 106 ? -2.110 -2.415 2.387 1.00 72.56 106 VAL A N 1
ATOM 881 C CA . VAL A 1 106 ? -2.799 -2.659 3.652 1.00 72.56 106 VAL A CA 1
ATOM 882 C C . VAL A 1 106 ? -3.982 -3.554 3.328 1.00 72.56 106 VAL A C 1
ATOM 884 O O . VAL A 1 106 ? -4.896 -3.102 2.642 1.00 72.56 106 VAL A O 1
ATOM 887 N N . SER A 1 107 ? -3.967 -4.801 3.804 1.00 81.44 107 SER A N 1
ATOM 888 C CA . SER A 1 107 ? -5.029 -5.751 3.479 1.00 81.44 107 SER A CA 1
ATOM 889 C C . SER A 1 107 ? -5.640 -6.508 4.650 1.00 81.44 107 SER A C 1
ATOM 891 O O . SER A 1 107 ? -5.019 -6.721 5.700 1.00 81.44 107 SER A O 1
ATOM 893 N N . GLU A 1 108 ? -6.894 -6.918 4.440 1.00 78.69 108 GLU A N 1
ATOM 894 C CA . GLU A 1 108 ? -7.656 -7.806 5.323 1.00 78.69 108 GLU A CA 1
ATOM 895 C C . GLU A 1 108 ? -7.689 -7.313 6.779 1.00 78.69 108 GLU A C 1
ATOM 897 O O . GLU A 1 108 ? -7.316 -8.032 7.714 1.00 78.69 108 GLU A O 1
ATOM 902 N N . ILE A 1 109 ? -8.074 -6.053 6.988 1.00 81.81 109 ILE A N 1
ATOM 903 C CA . ILE A 1 109 ? -8.068 -5.438 8.318 1.00 81.81 109 ILE A CA 1
ATOM 904 C C . ILE A 1 109 ? -9.302 -4.572 8.560 1.00 81.81 109 ILE A C 1
ATOM 906 O O . ILE A 1 109 ? -9.797 -3.874 7.675 1.00 81.81 109 ILE A O 1
ATOM 910 N N . VAL A 1 110 ? -9.774 -4.587 9.808 1.00 85.06 110 VAL A N 1
ATOM 911 C CA . VAL A 1 110 ? -10.793 -3.663 10.309 1.00 85.06 110 VAL A CA 1
ATOM 912 C C . VAL A 1 110 ? -10.133 -2.647 11.237 1.00 85.06 110 VAL A C 1
ATOM 914 O O . VAL A 1 110 ? -9.597 -2.995 12.286 1.00 85.06 110 VAL A O 1
ATOM 917 N N . ILE A 1 111 ? -10.190 -1.374 10.861 1.00 84.31 111 ILE A N 1
ATOM 918 C CA . ILE A 1 111 ? -9.629 -0.245 11.602 1.00 84.31 111 ILE A CA 1
ATOM 919 C C . ILE A 1 111 ? -10.787 0.516 12.227 1.00 84.31 111 ILE A C 1
ATOM 921 O O . ILE A 1 111 ? -11.618 1.062 11.507 1.00 84.31 111 ILE A O 1
ATOM 925 N N . LYS A 1 112 ? -10.856 0.573 13.560 1.00 89.19 112 LYS A N 1
ATOM 926 C CA . LYS A 1 112 ? -11.997 1.182 14.253 1.00 89.19 112 LYS A CA 1
ATOM 927 C C . LYS A 1 112 ? -11.621 2.171 15.348 1.00 89.19 112 LYS A C 1
ATOM 929 O O . LYS A 1 112 ? -10.566 2.038 15.961 1.00 89.19 112 LYS A O 1
ATOM 934 N N . ASP A 1 113 ? -12.513 3.130 15.596 1.00 86.50 113 ASP A N 1
ATOM 935 C CA . ASP A 1 113 ? -12.467 4.070 16.728 1.00 86.50 113 ASP A CA 1
ATOM 936 C C . ASP A 1 113 ? -11.151 4.862 16.826 1.00 86.50 113 ASP A C 1
ATOM 938 O O . ASP A 1 113 ? -10.565 5.032 17.898 1.00 86.50 113 ASP A O 1
ATOM 942 N N . LEU A 1 114 ? -10.667 5.343 15.680 1.00 84.31 114 LEU A N 1
ATOM 943 C CA . LEU A 1 114 ? -9.323 5.890 15.532 1.00 84.31 114 LEU A CA 1
ATOM 944 C C . LEU A 1 114 ? -9.335 7.339 15.049 1.00 84.31 114 LEU A C 1
ATOM 946 O O . LEU A 1 114 ? -10.229 7.757 14.319 1.00 84.31 114 LEU A O 1
ATOM 950 N N . THR A 1 115 ? -8.320 8.118 15.422 1.00 83.56 115 THR A N 1
ATOM 951 C CA . THR A 1 115 ? -8.071 9.435 14.820 1.00 83.56 115 THR A CA 1
ATOM 952 C C . THR A 1 115 ? -6.715 9.452 14.124 1.00 83.56 115 THR A C 1
ATOM 954 O O . THR A 1 115 ? -5.686 9.296 14.776 1.00 83.56 115 THR A O 1
ATOM 957 N N . ILE A 1 116 ? -6.700 9.674 12.812 1.00 83.94 116 ILE A N 1
ATOM 958 C CA . ILE A 1 116 ? -5.492 9.792 11.992 1.00 83.94 116 ILE A CA 1
ATOM 959 C C . ILE A 1 116 ? -5.359 11.245 11.548 1.00 83.94 116 ILE A C 1
ATOM 961 O O . ILE A 1 116 ? -6.280 11.804 10.957 1.00 83.94 116 ILE A O 1
ATOM 965 N N . THR A 1 117 ? -4.220 11.874 11.837 1.00 81.50 117 THR A N 1
ATOM 966 C CA . THR A 1 117 ? -4.004 13.292 11.521 1.00 81.50 117 THR A CA 1
ATOM 967 C C . THR A 1 117 ? -2.684 13.553 10.803 1.00 81.50 117 THR A C 1
ATOM 969 O O . THR A 1 117 ? -1.705 12.839 11.037 1.00 81.50 117 THR A O 1
ATOM 972 N N . ASN A 1 118 ? -2.635 14.585 9.955 1.00 80.31 118 ASN A N 1
ATOM 973 C CA . ASN A 1 118 ? -1.429 15.052 9.253 1.00 80.31 118 ASN A CA 1
ATOM 974 C C . ASN A 1 118 ? -0.635 13.914 8.581 1.00 80.31 118 ASN A C 1
ATOM 976 O O . ASN A 1 118 ? 0.581 13.849 8.730 1.00 80.31 118 ASN A O 1
ATOM 980 N N . SER A 1 119 ? -1.316 12.960 7.949 1.00 80.94 119 SER A N 1
ATOM 981 C CA . SER A 1 119 ? -0.699 11.720 7.455 1.00 80.94 119 SER A CA 1
ATOM 982 C C . SER A 1 119 ? -0.749 11.632 5.931 1.00 80.94 119 SER A C 1
ATOM 984 O O . SER A 1 119 ? -1.650 12.189 5.310 1.00 80.94 119 SER A O 1
ATOM 986 N N . HIS A 1 120 ? 0.214 10.937 5.334 1.00 79.62 120 HIS A N 1
ATOM 987 C CA . HIS A 1 120 ? 0.372 10.786 3.891 1.00 79.62 120 HIS A CA 1
ATOM 988 C C . HIS A 1 120 ? 0.324 9.299 3.514 1.00 79.62 120 HIS A C 1
ATOM 990 O O . HIS A 1 120 ? 1.183 8.521 3.929 1.00 79.62 120 HIS A O 1
ATOM 996 N N . PHE A 1 121 ? -0.683 8.932 2.728 1.00 83.25 121 PHE A N 1
ATOM 997 C CA . PHE A 1 121 ? -0.910 7.623 2.111 1.00 83.25 121 PHE A CA 1
ATOM 998 C C . PHE A 1 121 ? -0.841 7.766 0.584 1.00 83.25 121 PHE A C 1
ATOM 1000 O O . PHE A 1 121 ? -1.758 7.393 -0.146 1.00 83.25 121 PHE A O 1
ATOM 1007 N N . GLU A 1 122 ? 0.232 8.396 0.113 1.00 81.56 122 GLU A N 1
ATOM 1008 C CA . GLU A 1 122 ? 0.457 8.651 -1.306 1.00 81.56 122 GLU A CA 1
ATOM 1009 C C . GLU A 1 122 ? 0.799 7.346 -2.032 1.00 81.56 122 GLU A C 1
ATOM 1011 O O . GLU A 1 122 ? 1.707 6.626 -1.612 1.00 81.56 122 GLU A O 1
ATOM 1016 N N . ASN A 1 123 ? 0.063 7.037 -3.104 1.00 79.81 123 ASN A N 1
ATOM 1017 C CA . ASN A 1 123 ? 0.111 5.746 -3.798 1.00 79.81 123 ASN A CA 1
ATOM 1018 C C . ASN A 1 123 ? -0.081 4.539 -2.855 1.00 79.81 123 ASN A C 1
ATOM 1020 O O . ASN A 1 123 ? 0.514 3.488 -3.072 1.00 79.81 123 ASN A O 1
ATOM 1024 N N . ALA A 1 124 ? -0.843 4.665 -1.768 1.00 81.88 124 ALA A N 1
ATOM 1025 C CA . ALA A 1 124 ? -1.149 3.509 -0.925 1.00 81.88 124 ALA A CA 1
ATOM 1026 C C . ALA A 1 124 ? -2.183 2.599 -1.608 1.00 81.88 124 ALA A C 1
ATOM 1028 O O . ALA A 1 124 ? -3.068 3.097 -2.302 1.00 81.88 124 ALA A O 1
ATOM 1029 N N . CYS A 1 125 ? -2.107 1.285 -1.381 1.00 85.88 125 CYS A N 1
ATOM 1030 C CA . CYS A 1 125 ? -3.152 0.349 -1.796 1.00 85.88 125 CYS A CA 1
ATOM 1031 C C . CYS A 1 125 ? -3.849 -0.219 -0.561 1.00 85.88 125 CYS A C 1
ATOM 1033 O O . CYS A 1 125 ? -3.201 -0.707 0.367 1.00 85.88 125 CYS A O 1
ATOM 1035 N N . PHE A 1 126 ? -5.172 -0.144 -0.545 1.00 87.50 126 PHE A N 1
ATOM 1036 C CA . PHE A 1 126 ? -6.014 -0.709 0.497 1.00 87.50 126 PHE A CA 1
ATOM 1037 C C . PHE A 1 126 ? -6.866 -1.803 -0.129 1.00 87.50 126 PHE A C 1
ATOM 1039 O O . PHE A 1 126 ? -7.648 -1.503 -1.021 1.00 87.50 126 PHE A O 1
ATOM 1046 N N . ASP A 1 127 ? -6.728 -3.036 0.345 1.00 87.75 127 ASP A N 1
ATOM 1047 C CA . ASP A 1 127 ? -7.417 -4.205 -0.207 1.00 87.75 127 ASP A CA 1
ATOM 1048 C C . ASP A 1 127 ? -8.194 -4.943 0.893 1.00 87.75 127 ASP A C 1
ATOM 1050 O O . ASP A 1 127 ? -7.621 -5.378 1.889 1.00 87.75 127 ASP A O 1
ATOM 1054 N N . ASN A 1 128 ? -9.511 -5.088 0.758 1.00 87.62 128 ASN A N 1
ATOM 1055 C CA . ASN A 1 128 ? -10.359 -5.721 1.774 1.00 87.62 128 ASN A CA 1
ATOM 1056 C C . ASN A 1 128 ? -10.241 -5.039 3.158 1.00 87.62 128 ASN A C 1
ATOM 1058 O O . ASN A 1 128 ? -10.090 -5.698 4.195 1.00 87.62 128 ASN A O 1
ATOM 1062 N N . VAL A 1 129 ? -10.279 -3.701 3.189 1.00 88.81 129 VAL A N 1
ATOM 1063 C CA . VAL A 1 129 ? -10.126 -2.899 4.418 1.00 88.81 129 VAL A CA 1
ATOM 1064 C C . VAL A 1 129 ? -11.451 -2.269 4.837 1.00 88.81 129 VAL A C 1
ATOM 1066 O O . VAL A 1 129 ? -12.153 -1.664 4.034 1.00 88.81 129 VAL A O 1
ATOM 1069 N N . THR A 1 130 ? -11.788 -2.341 6.125 1.00 92.00 130 THR A N 1
ATOM 1070 C CA . THR A 1 130 ? -12.939 -1.615 6.689 1.00 92.00 130 THR A CA 1
ATOM 1071 C C . THR A 1 130 ? -12.483 -0.579 7.706 1.00 92.00 130 THR A C 1
ATOM 1073 O O . THR A 1 130 ? -11.866 -0.925 8.708 1.00 92.00 130 THR A O 1
ATOM 1076 N N . PHE A 1 131 ? -12.844 0.683 7.502 1.00 93.94 131 PHE A N 1
ATOM 1077 C CA . PHE A 1 131 ? -12.681 1.758 8.475 1.00 93.94 131 PHE A CA 1
ATOM 1078 C C . PHE A 1 131 ? -14.018 2.024 9.172 1.00 93.94 131 PHE A C 1
ATOM 1080 O O . PHE A 1 131 ? -14.988 2.389 8.518 1.00 93.94 131 PHE A O 1
ATOM 1087 N N . LEU A 1 132 ? -14.086 1.867 10.495 1.00 93.81 132 LEU A N 1
ATOM 1088 C CA . LEU A 1 132 ? -15.304 2.044 11.289 1.00 93.81 132 LEU A CA 1
ATOM 1089 C C . LEU A 1 132 ? -15.126 3.153 12.328 1.00 93.81 132 LEU A C 1
ATOM 1091 O O . LEU A 1 132 ? -14.304 3.038 13.231 1.00 93.81 132 LEU A O 1
ATOM 1095 N N . ASN A 1 133 ? -15.931 4.212 12.261 1.00 93.00 133 ASN A N 1
ATOM 1096 C CA . ASN A 1 133 ? -15.860 5.321 13.221 1.00 93.00 133 ASN A CA 1
ATOM 1097 C C . ASN A 1 133 ? -14.446 5.946 13.305 1.00 93.00 133 ASN A C 1
ATOM 1099 O O . ASN A 1 133 ? -13.922 6.233 14.383 1.00 93.00 133 ASN A O 1
ATOM 1103 N N . VAL A 1 134 ? -13.793 6.112 12.149 1.00 90.75 134 VAL A N 1
ATOM 1104 C CA . VAL A 1 134 ? -12.445 6.696 12.047 1.00 90.75 134 VAL A CA 1
ATOM 1105 C C . VAL A 1 134 ? -12.531 8.167 11.650 1.00 90.75 134 VAL A C 1
ATOM 1107 O O . VAL A 1 134 ? -13.251 8.529 10.722 1.00 90.75 134 VAL A O 1
ATOM 1110 N N . THR A 1 135 ? -11.777 9.022 12.336 1.00 93.88 135 THR A N 1
ATOM 1111 C CA . THR A 1 135 ? -11.607 10.434 11.978 1.00 93.88 135 THR A CA 1
ATOM 1112 C C . THR A 1 135 ? -10.275 10.644 11.270 1.00 93.88 135 THR A C 1
ATOM 1114 O O . THR A 1 135 ? -9.222 10.394 11.850 1.00 93.88 135 THR A O 1
ATOM 1117 N N . PHE A 1 136 ? -10.317 11.171 10.053 1.00 93.69 136 PHE A N 1
ATOM 1118 C CA . PHE A 1 136 ? -9.166 11.620 9.281 1.00 93.69 136 PHE A CA 1
ATOM 1119 C C . PHE A 1 136 ? -9.110 13.157 9.318 1.00 93.69 136 PHE A C 1
ATOM 1121 O O . PHE A 1 136 ? -10.104 13.818 9.030 1.00 93.69 136 PHE A O 1
ATOM 1128 N N . ASP A 1 137 ? -7.981 13.750 9.712 1.00 92.75 137 ASP A N 1
ATOM 1129 C CA . ASP A 1 137 ? -7.770 15.210 9.714 1.00 92.75 137 ASP A CA 1
ATOM 1130 C C . ASP A 1 137 ? -6.454 15.579 9.024 1.00 92.75 137 ASP A C 1
ATOM 1132 O O . ASP A 1 137 ? -5.377 15.299 9.551 1.00 92.75 137 ASP A O 1
ATOM 1136 N N . ARG A 1 138 ? -6.529 16.246 7.867 1.00 89.19 138 ARG A N 1
ATOM 1137 C CA . ARG A 1 138 ? -5.379 16.573 7.005 1.00 89.19 138 ARG A CA 1
ATOM 1138 C C . ARG A 1 138 ? -4.623 15.321 6.575 1.00 89.19 138 ARG A C 1
ATOM 1140 O O . ARG A 1 138 ? -3.428 15.184 6.836 1.00 89.19 138 ARG A O 1
ATOM 1147 N N . VAL A 1 139 ? -5.349 14.382 5.976 1.00 89.75 139 VAL A N 1
ATOM 1148 C CA . VAL A 1 139 ? -4.794 13.126 5.466 1.00 89.75 139 VAL A CA 1
ATOM 1149 C C . VAL A 1 139 ? -4.807 13.136 3.941 1.00 89.75 139 VAL A C 1
ATOM 1151 O O . VAL A 1 139 ? -5.827 13.457 3.338 1.00 89.75 139 VAL A O 1
ATOM 1154 N N . TYR A 1 140 ? -3.678 12.790 3.331 1.00 89.62 140 TYR A N 1
ATOM 1155 C CA . TYR A 1 140 ? -3.499 12.790 1.881 1.00 89.62 140 TYR A CA 1
ATOM 1156 C C . TYR A 1 140 ? -3.517 11.355 1.358 1.00 89.62 140 TYR A C 1
ATOM 1158 O O . TYR A 1 140 ? -2.595 10.595 1.636 1.00 89.62 140 TYR A O 1
ATOM 1166 N N . PHE A 1 141 ? -4.543 11.007 0.593 1.00 90.81 141 PHE A N 1
ATOM 1167 C CA . PHE A 1 141 ? -4.706 9.760 -0.158 1.00 90.81 141 PHE A CA 1
ATOM 1168 C C . PHE A 1 141 ? -4.409 9.974 -1.651 1.00 90.81 141 PHE A C 1
ATOM 1170 O O . PHE A 1 141 ? -5.053 9.380 -2.513 1.00 90.81 141 PHE A O 1
ATOM 1177 N N . TYR A 1 142 ? -3.458 10.860 -1.968 1.00 88.19 142 TYR A N 1
ATOM 1178 C CA . TYR A 1 142 ? -3.096 11.183 -3.348 1.00 88.19 142 TYR A CA 1
ATOM 1179 C C . TYR A 1 142 ? -2.719 9.907 -4.110 1.00 88.19 142 TYR A C 1
ATOM 1181 O O . TYR A 1 142 ? -1.830 9.173 -3.669 1.00 88.19 142 TYR A O 1
ATOM 1189 N N . LYS A 1 143 ? -3.408 9.628 -5.225 1.00 88.56 143 LYS A N 1
ATOM 1190 C CA . LYS A 1 143 ? -3.225 8.404 -6.032 1.00 88.56 143 LYS A CA 1
ATOM 1191 C C . LYS A 1 143 ? -3.406 7.083 -5.274 1.00 88.56 143 LYS A C 1
ATOM 1193 O O . LYS A 1 143 ? -2.885 6.052 -5.700 1.00 88.56 143 LYS A O 1
ATOM 1198 N N . ALA A 1 144 ? -4.114 7.086 -4.146 1.00 88.88 144 ALA A N 1
ATOM 1199 C CA . ALA A 1 144 ? -4.402 5.850 -3.432 1.00 88.88 144 ALA A CA 1
ATOM 1200 C C . ALA A 1 144 ? -5.344 4.952 -4.250 1.00 88.88 144 ALA A C 1
ATOM 1202 O O . ALA A 1 144 ? -6.244 5.436 -4.940 1.00 88.88 144 ALA A O 1
ATOM 1203 N N . PHE A 1 145 ? -5.143 3.642 -4.149 1.00 90.31 145 PHE A N 1
ATOM 1204 C CA . PHE A 1 145 ? -6.013 2.630 -4.732 1.00 90.31 145 PHE A CA 1
ATOM 1205 C C . PHE A 1 145 ? -6.793 1.920 -3.625 1.00 90.31 145 PHE A C 1
ATOM 1207 O O . PHE A 1 145 ? -6.211 1.493 -2.627 1.00 90.31 145 PHE A O 1
ATOM 1214 N N . PHE A 1 146 ? -8.106 1.805 -3.791 1.00 92.25 146 PHE A N 1
ATOM 1215 C CA . PHE A 1 146 ? -9.002 1.158 -2.837 1.00 92.25 146 PHE A CA 1
ATOM 1216 C C . PHE A 1 146 ? -9.721 -0.011 -3.516 1.00 92.25 146 PHE A C 1
ATOM 1218 O O . PHE A 1 146 ? -10.514 0.218 -4.419 1.00 92.25 146 PHE A O 1
ATOM 1225 N N . ASP A 1 147 ? -9.489 -1.241 -3.076 1.00 91.75 147 ASP A N 1
ATOM 1226 C CA . ASP A 1 147 ? -10.177 -2.441 -3.553 1.00 91.75 147 ASP A CA 1
ATOM 1227 C C . ASP A 1 147 ? -10.975 -3.082 -2.415 1.00 91.75 147 ASP A C 1
ATOM 1229 O O . ASP A 1 147 ? -10.435 -3.401 -1.354 1.00 91.75 147 ASP A O 1
ATOM 1233 N N . ASN A 1 148 ? -12.288 -3.205 -2.602 1.00 91.38 148 ASN A N 1
ATOM 1234 C CA . ASN A 1 148 ? -13.219 -3.723 -1.601 1.00 91.38 148 ASN A CA 1
ATOM 1235 C C . ASN A 1 148 ? -13.067 -3.036 -0.228 1.00 91.38 148 ASN A C 1
ATOM 1237 O O . ASN A 1 148 ? -12.905 -3.674 0.819 1.00 91.38 148 ASN A O 1
ATOM 1241 N N . VAL A 1 149 ? -13.083 -1.700 -0.240 1.00 94.56 149 VAL A N 1
ATOM 1242 C CA . VAL A 1 149 ? -12.897 -0.872 0.957 1.00 94.56 149 VAL A CA 1
ATOM 1243 C C . VAL A 1 149 ? -14.215 -0.261 1.413 1.00 94.56 149 VAL A C 1
ATOM 1245 O O . VAL A 1 149 ? -14.942 0.353 0.634 1.00 94.56 149 VAL A O 1
ATOM 1248 N N . LEU A 1 150 ? -14.493 -0.359 2.713 1.00 95.25 150 LEU A N 1
ATOM 1249 C CA . LEU A 1 150 ? -15.659 0.253 3.349 1.00 95.25 150 LEU A CA 1
ATOM 1250 C C . LEU A 1 150 ? -15.230 1.313 4.363 1.00 95.25 150 LEU A C 1
ATOM 1252 O O . LEU A 1 150 ? -14.561 1.007 5.347 1.00 95.25 150 LEU A O 1
ATOM 1256 N N . PHE A 1 151 ? -15.701 2.543 4.188 1.00 96.31 151 PHE A N 1
ATOM 1257 C CA . PHE A 1 151 ? -15.680 3.579 5.217 1.00 96.31 151 PHE A CA 1
ATOM 1258 C C . PHE A 1 151 ? -17.067 3.674 5.858 1.00 96.31 151 PHE A C 1
ATOM 1260 O O . PHE A 1 151 ? -18.007 4.160 5.238 1.00 96.31 151 PHE A O 1
ATOM 1267 N N . GLU A 1 152 ? -17.224 3.222 7.101 1.00 96.62 152 GLU A N 1
ATOM 1268 C CA . GLU A 1 152 ? -18.474 3.303 7.857 1.00 96.62 152 GLU A CA 1
ATOM 1269 C C . GLU A 1 152 ? -18.357 4.311 9.007 1.00 96.62 152 GLU A C 1
ATOM 1271 O O . GLU A 1 152 ? -17.530 4.168 9.908 1.00 96.62 152 GLU A O 1
ATOM 1276 N N . LYS A 1 153 ? -19.239 5.318 9.030 1.00 96.88 153 LYS A N 1
ATOM 1277 C CA . LYS A 1 153 ? -19.300 6.354 10.083 1.00 96.88 153 LYS A CA 1
ATOM 1278 C C . LYS A 1 153 ? -17.984 7.124 10.251 1.00 96.88 153 LYS A C 1
ATOM 1280 O O . LYS A 1 153 ? -17.668 7.601 11.338 1.00 96.88 153 LYS A O 1
ATOM 1285 N N . CYS A 1 154 ? -17.196 7.232 9.185 1.00 96.56 154 CYS A N 1
ATOM 1286 C CA . CYS A 1 154 ? -15.939 7.973 9.198 1.00 96.56 154 CYS A CA 1
ATOM 1287 C C . CYS A 1 154 ? -16.160 9.483 9.052 1.00 96.56 154 CYS A C 1
ATOM 1289 O O . CYS A 1 154 ? -17.125 9.924 8.437 1.00 96.56 154 CYS A O 1
ATOM 1291 N N . THR A 1 155 ? -15.243 10.282 9.593 1.00 96.81 155 THR A N 1
ATOM 1292 C CA . THR A 1 155 ? -15.215 11.739 9.398 1.00 96.81 155 THR A CA 1
ATOM 1293 C C . THR A 1 155 ? -13.939 12.131 8.668 1.00 96.81 155 THR A C 1
ATOM 1295 O O . THR A 1 155 ? -12.855 11.778 9.123 1.00 96.81 155 THR A O 1
ATOM 1298 N N . PHE A 1 156 ? -14.053 12.899 7.590 1.00 97.12 156 PHE A N 1
ATOM 1299 C CA . PHE A 1 156 ? -12.933 13.410 6.807 1.00 97.12 156 PHE A CA 1
ATOM 1300 C C . PHE A 1 156 ? -12.861 14.929 6.939 1.00 97.12 156 PHE A C 1
ATOM 1302 O O . PHE A 1 156 ? -13.776 15.641 6.536 1.00 97.12 156 PHE A O 1
ATOM 1309 N N . ASN A 1 157 ? -11.777 15.434 7.522 1.00 95.44 157 ASN A N 1
ATOM 1310 C CA . ASN A 1 157 ? -11.512 16.860 7.666 1.00 95.44 157 ASN A CA 1
ATOM 1311 C C . ASN A 1 157 ? -10.293 17.222 6.819 1.00 95.44 157 ASN A C 1
ATOM 1313 O O . ASN A 1 157 ? -9.193 16.755 7.116 1.00 95.44 157 ASN A O 1
ATOM 1317 N N . ARG A 1 158 ? -10.455 18.065 5.795 1.00 94.31 158 ARG A N 1
ATOM 1318 C CA . ARG A 1 158 ? -9.356 18.529 4.923 1.00 94.31 158 ARG A CA 1
ATOM 1319 C C . ARG A 1 158 ? -8.504 17.391 4.365 1.00 94.31 158 ARG A C 1
ATOM 1321 O O . ARG A 1 158 ? -7.276 17.467 4.402 1.00 94.31 158 ARG A O 1
ATOM 1328 N N . CYS A 1 159 ? -9.149 16.306 3.955 1.00 93.94 159 CYS A N 1
ATOM 1329 C CA . CYS A 1 159 ? -8.465 15.190 3.320 1.00 93.94 159 CYS A CA 1
ATOM 1330 C C . CYS A 1 159 ? -8.374 15.415 1.809 1.00 93.94 159 CYS A C 1
ATOM 1332 O O . CYS A 1 159 ? -9.162 16.167 1.239 1.00 93.94 159 CYS A O 1
ATOM 1334 N N . ASP A 1 160 ? -7.394 14.776 1.185 1.00 91.81 160 ASP A N 1
ATOM 1335 C CA . ASP A 1 160 ? -7.127 14.896 -0.246 1.00 91.81 160 ASP A CA 1
ATOM 1336 C C . ASP A 1 160 ? -7.192 13.515 -0.897 1.00 91.81 160 ASP A C 1
ATOM 1338 O O . ASP A 1 160 ? -6.404 12.640 -0.546 1.00 91.81 160 ASP A O 1
ATOM 1342 N N . PHE A 1 161 ? -8.133 13.326 -1.820 1.00 93.69 161 PHE A N 1
ATOM 1343 C CA . PHE A 1 161 ? -8.312 12.104 -2.610 1.00 93.69 161 PHE A CA 1
ATOM 1344 C C . PHE A 1 161 ? -7.980 12.328 -4.093 1.00 93.69 161 PHE A C 1
ATOM 1346 O O . PHE A 1 161 ? -8.415 11.565 -4.952 1.00 93.69 161 PHE A O 1
ATOM 1353 N N . THR A 1 162 ? -7.220 13.375 -4.421 1.00 90.94 162 THR A N 1
ATOM 1354 C CA . THR A 1 162 ? -6.860 13.691 -5.807 1.00 90.94 162 THR A CA 1
ATOM 1355 C C . THR A 1 162 ? -6.211 12.477 -6.483 1.00 90.94 162 THR A C 1
ATOM 1357 O O . THR A 1 162 ? -5.279 11.874 -5.948 1.00 90.94 162 THR A O 1
ATOM 1360 N N . GLU A 1 163 ? -6.723 12.111 -7.663 1.00 89.56 163 GLU A N 1
ATOM 1361 C CA . GLU A 1 163 ? -6.301 10.937 -8.450 1.00 89.56 163 GLU A CA 1
ATOM 1362 C C . GLU A 1 163 ? -6.446 9.578 -7.737 1.00 89.56 163 GLU A C 1
ATOM 1364 O O . GLU A 1 163 ? -5.919 8.574 -8.217 1.00 89.56 163 GLU A O 1
ATOM 1369 N N . ALA A 1 164 ? -7.159 9.509 -6.611 1.00 91.56 164 ALA A N 1
ATOM 1370 C CA . ALA A 1 164 ? -7.482 8.235 -5.992 1.00 91.56 164 ALA A CA 1
ATOM 1371 C C . ALA A 1 164 ? -8.477 7.446 -6.854 1.00 91.56 164 ALA A C 1
ATOM 1373 O O . ALA A 1 164 ? -9.355 8.015 -7.516 1.00 91.56 164 ALA A O 1
ATOM 1374 N N . ARG A 1 165 ? -8.365 6.118 -6.801 1.00 91.00 165 ARG A N 1
ATOM 1375 C CA . ARG A 1 165 ? -9.211 5.179 -7.545 1.00 91.00 165 ARG A CA 1
ATOM 1376 C C . ARG A 1 165 ? -9.794 4.126 -6.620 1.00 91.00 165 ARG A C 1
ATOM 1378 O O . ARG A 1 165 ? -9.143 3.733 -5.654 1.00 91.00 165 ARG A O 1
ATOM 1385 N N . GLY A 1 166 ? -10.997 3.653 -6.926 1.00 90.31 166 GLY A N 1
ATOM 1386 C CA . GLY A 1 166 ? -11.685 2.659 -6.111 1.00 90.31 166 GLY A CA 1
ATOM 1387 C C . GLY A 1 166 ? -12.423 1.601 -6.927 1.00 90.31 166 GLY A C 1
ATOM 1388 O O . GLY A 1 166 ? -13.200 1.950 -7.808 1.00 90.31 166 GLY A O 1
ATOM 1389 N N . VAL A 1 167 ? -12.239 0.328 -6.587 1.00 90.94 167 VAL A N 1
ATOM 1390 C CA . VAL A 1 167 ? -13.088 -0.805 -6.982 1.00 90.94 167 VAL A CA 1
ATOM 1391 C C . VAL A 1 167 ? -13.859 -1.237 -5.738 1.00 90.94 167 VAL A C 1
ATOM 1393 O O . VAL A 1 167 ? -13.273 -1.414 -4.672 1.00 90.94 167 VAL A O 1
ATOM 1396 N N . ASN A 1 168 ? -15.186 -1.360 -5.830 1.00 89.88 168 ASN A N 1
ATOM 1397 C CA . ASN A 1 168 ? -16.034 -1.723 -4.683 1.00 89.88 168 ASN A CA 1
ATOM 1398 C C . ASN A 1 168 ? -15.810 -0.837 -3.433 1.00 89.88 168 ASN A C 1
ATOM 1400 O O . ASN A 1 168 ? -15.934 -1.287 -2.295 1.00 89.88 168 ASN A O 1
ATOM 1404 N N . LEU A 1 169 ? -15.482 0.441 -3.651 1.00 93.06 169 LEU A N 1
ATOM 1405 C CA . LEU A 1 169 ? -15.277 1.432 -2.600 1.00 93.06 169 LEU A CA 1
ATOM 1406 C C . LEU A 1 169 ? -16.621 2.005 -2.134 1.00 93.06 169 LEU A C 1
ATOM 1408 O O . LEU A 1 169 ? -17.375 2.576 -2.923 1.00 93.06 169 LEU A O 1
ATOM 1412 N N . VAL A 1 170 ? -16.905 1.896 -0.836 1.00 93.12 170 VAL A N 1
ATOM 1413 C CA . VAL A 1 170 ? -18.171 2.342 -0.243 1.00 93.12 170 VAL A CA 1
ATOM 1414 C C . VAL A 1 170 ? -17.926 3.333 0.890 1.00 93.12 170 VAL A C 1
ATOM 1416 O O . VAL A 1 170 ? -17.221 3.037 1.852 1.00 93.12 170 VAL A O 1
ATOM 1419 N N . PHE A 1 171 ? -18.597 4.483 0.825 1.00 94.44 171 PHE A N 1
ATOM 1420 C CA . PHE A 1 171 ? -18.705 5.435 1.931 1.00 94.44 171 PHE A CA 1
ATOM 1421 C C . PHE A 1 171 ? -20.115 5.364 2.526 1.00 94.44 171 PHE A C 1
ATOM 1423 O O . PHE A 1 171 ? -21.102 5.684 1.866 1.00 94.44 171 PHE A O 1
ATOM 1430 N N . ASN A 1 172 ? -20.230 4.931 3.779 1.00 94.00 172 ASN A N 1
ATOM 1431 C CA . ASN A 1 172 ? -21.498 4.724 4.468 1.00 94.00 172 ASN A CA 1
ATOM 1432 C C . ASN A 1 172 ? -21.577 5.587 5.731 1.00 94.00 172 ASN A C 1
ATOM 1434 O O . ASN A 1 172 ? -20.821 5.395 6.683 1.00 94.00 172 ASN A O 1
ATOM 1438 N N . ASN A 1 173 ? -22.543 6.507 5.777 1.00 95.25 173 ASN A N 1
ATOM 1439 C CA . ASN A 1 173 ? -22.731 7.450 6.888 1.00 95.25 173 ASN A CA 1
ATOM 1440 C C . ASN A 1 173 ? -21.469 8.269 7.218 1.00 95.25 173 ASN A C 1
ATOM 1442 O O . ASN A 1 173 ? -21.206 8.561 8.385 1.00 95.25 173 ASN A O 1
ATOM 1446 N N . CYS A 1 174 ? -20.677 8.613 6.203 1.00 94.50 174 CYS A N 1
ATOM 1447 C CA . CYS A 1 174 ? -19.488 9.435 6.373 1.00 94.50 174 CYS A CA 1
ATOM 1448 C C . CYS A 1 174 ? -19.827 10.929 6.464 1.00 94.50 174 CYS A C 1
ATOM 1450 O O . CYS A 1 174 ? -20.852 11.382 5.958 1.00 94.50 174 CYS A O 1
ATOM 1452 N N . ILE A 1 175 ? -18.955 11.686 7.129 1.00 94.00 175 ILE A N 1
ATOM 1453 C CA . ILE A 1 175 ? -19.034 13.145 7.244 1.00 94.00 175 ILE A CA 1
ATOM 1454 C C . ILE A 1 175 ? -17.827 13.753 6.538 1.00 94.00 175 ILE A C 1
ATOM 1456 O O . ILE A 1 175 ? -16.693 13.373 6.823 1.00 94.00 175 ILE A O 1
ATOM 1460 N N . GLU A 1 176 ? -18.067 14.731 5.674 1.00 93.06 176 GLU A N 1
ATOM 1461 C CA . GLU A 1 176 ? -17.042 15.419 4.889 1.00 93.06 176 GLU A CA 1
ATOM 1462 C C . GLU A 1 176 ? -16.997 16.897 5.280 1.00 93.06 176 GLU A C 1
ATOM 1464 O O . GLU A 1 176 ? -17.981 17.622 5.140 1.00 93.06 176 GLU A O 1
ATOM 1469 N N . ASN A 1 177 ? -15.852 17.353 5.784 1.00 91.94 177 ASN A N 1
ATOM 1470 C CA . ASN A 1 177 ? -15.592 18.748 6.122 1.00 91.94 177 ASN A CA 1
ATOM 1471 C C . ASN A 1 177 ? -14.361 19.220 5.347 1.00 91.94 177 ASN A C 1
ATOM 1473 O O . ASN A 1 177 ? -13.261 18.701 5.556 1.00 91.94 177 ASN A O 1
ATOM 1477 N N . ASP A 1 178 ? -14.528 20.206 4.465 1.00 88.81 178 ASP A N 1
ATOM 1478 C CA . ASP A 1 178 ? -13.450 20.728 3.610 1.00 88.81 178 ASP A CA 1
ATOM 1479 C C . ASP A 1 178 ? -12.679 19.614 2.857 1.00 88.81 178 ASP A C 1
ATOM 1481 O O . ASP A 1 178 ? -11.476 19.729 2.641 1.00 88.81 178 ASP A O 1
ATOM 1485 N N . THR A 1 179 ? -13.347 18.504 2.537 1.00 88.94 179 THR A N 1
ATOM 1486 C CA . THR A 1 179 ? -12.785 17.332 1.852 1.00 88.94 179 THR A CA 1
ATOM 1487 C C . THR A 1 179 ? -13.599 17.094 0.595 1.00 88.94 179 THR A C 1
ATOM 1489 O O . THR A 1 179 ? -14.820 17.216 0.647 1.00 88.94 179 THR A O 1
ATOM 1492 N N . ASP A 1 180 ? -12.928 16.744 -0.497 1.00 82.75 180 ASP A N 1
ATOM 1493 C CA . ASP A 1 180 ? -13.581 16.227 -1.694 1.00 82.75 180 ASP A CA 1
ATOM 1494 C C . ASP A 1 180 ? -13.371 14.709 -1.752 1.00 82.75 180 ASP A C 1
ATOM 1496 O O . ASP A 1 180 ? -12.231 14.246 -1.837 1.00 82.75 180 ASP A O 1
ATOM 1500 N N . LEU A 1 181 ? -14.455 13.936 -1.633 1.00 82.25 181 LEU A N 1
ATOM 1501 C CA . LEU A 1 181 ? -14.429 12.476 -1.772 1.00 82.25 181 LEU A CA 1
ATOM 1502 C C . LEU A 1 181 ? -14.634 12.016 -3.221 1.00 82.25 181 LEU A C 1
ATOM 1504 O O . LEU A 1 181 ? -14.977 10.854 -3.447 1.00 82.25 181 LEU A O 1
ATOM 1508 N N . THR A 1 182 ? -14.435 12.881 -4.220 1.00 79.81 182 THR A N 1
ATOM 1509 C CA . THR A 1 182 ? -14.382 12.431 -5.614 1.00 79.81 182 THR A CA 1
ATOM 1510 C C . THR A 1 182 ? -13.233 11.445 -5.802 1.00 79.81 182 THR A C 1
ATOM 1512 O O . THR A 1 182 ? -12.068 11.828 -5.899 1.00 79.81 182 THR A O 1
ATOM 1515 N N . VAL A 1 183 ? -13.587 10.167 -5.868 1.00 80.44 183 VAL A N 1
ATOM 1516 C CA . VAL A 1 183 ? -12.703 9.060 -6.219 1.00 80.44 183 VAL A CA 1
ATOM 1517 C C . VAL A 1 183 ? -13.185 8.506 -7.551 1.00 80.44 183 VAL A C 1
ATOM 1519 O O . VAL A 1 183 ? -14.391 8.364 -7.771 1.00 80.44 183 VAL A O 1
ATOM 1522 N N . GLU A 1 184 ? -12.258 8.198 -8.453 1.00 81.88 184 GLU A N 1
ATOM 1523 C CA . GLU A 1 184 ? -12.591 7.507 -9.696 1.00 81.88 184 GLU A CA 1
ATOM 1524 C C . GLU A 1 184 ? -13.033 6.075 -9.352 1.00 81.88 184 GLU A C 1
ATOM 1526 O O . GLU A 1 184 ? -12.212 5.218 -9.019 1.00 81.88 184 GLU A O 1
ATOM 1531 N N . VAL A 1 185 ? -14.347 5.832 -9.361 1.00 78.75 185 VAL A N 1
ATOM 1532 C CA . VAL A 1 185 ? -14.915 4.502 -9.117 1.00 78.75 185 VAL A CA 1
ATOM 1533 C C . VAL A 1 185 ? -14.853 3.706 -10.412 1.00 78.75 185 VAL A C 1
ATOM 1535 O O . VAL A 1 185 ? -15.575 3.996 -11.368 1.00 78.75 185 VAL A O 1
ATOM 1538 N N . LEU A 1 186 ? -13.994 2.695 -10.426 1.00 72.88 186 LEU A N 1
ATOM 1539 C CA . LEU A 1 186 ? -13.911 1.722 -11.499 1.00 72.88 186 LEU A CA 1
ATOM 1540 C C . LEU A 1 186 ? -15.074 0.745 -11.311 1.00 72.88 186 LEU A C 1
ATOM 1542 O O . LEU A 1 186 ? -15.143 0.021 -10.317 1.00 72.88 186 LEU A O 1
ATOM 1546 N N . GLN A 1 187 ? -16.028 0.766 -12.237 1.00 64.19 187 GLN A N 1
ATOM 1547 C CA . GLN A 1 187 ? -17.029 -0.291 -12.305 1.00 64.19 187 GLN A CA 1
ATOM 1548 C C . GLN A 1 187 ? -16.313 -1.549 -12.801 1.00 64.19 187 GLN A C 1
ATOM 1550 O O . GLN A 1 187 ? -15.611 -1.482 -13.809 1.00 64.19 187 GLN A O 1
ATOM 1555 N N . GLU A 1 188 ? -16.467 -2.680 -12.105 1.00 57.59 188 GLU A N 1
ATOM 1556 C CA . GLU A 1 188 ? -16.189 -3.972 -12.731 1.00 57.59 188 GLU A CA 1
ATOM 1557 C C . GLU A 1 188 ? -17.123 -4.059 -13.938 1.00 57.59 188 GLU A C 1
ATOM 1559 O O . GLU A 1 188 ? -18.332 -4.257 -13.792 1.00 57.59 188 GLU A O 1
ATOM 1564 N N . GLU A 1 189 ? -16.580 -3.852 -15.137 1.00 48.38 189 GLU A N 1
ATOM 1565 C CA . GLU A 1 189 ? -17.235 -4.340 -16.335 1.00 48.38 189 GLU A CA 1
ATOM 1566 C C . GLU A 1 189 ? -17.294 -5.855 -16.166 1.00 48.38 189 GLU A C 1
ATOM 1568 O O . GLU A 1 189 ? -16.303 -6.566 -16.327 1.00 48.38 189 GLU A O 1
ATOM 1573 N N . ILE A 1 190 ? -18.456 -6.332 -15.721 1.00 50.91 190 ILE A N 1
ATOM 1574 C CA . ILE A 1 190 ? -18.812 -7.741 -15.719 1.00 50.91 190 ILE A CA 1
ATOM 1575 C C . ILE A 1 190 ? -18.625 -8.156 -17.171 1.00 50.91 190 ILE A C 1
ATOM 1577 O O . ILE A 1 190 ? -19.424 -7.757 -18.015 1.00 50.91 190 ILE A O 1
ATOM 1581 N N . GLY A 1 191 ? -17.525 -8.846 -17.471 1.00 44.00 191 GLY A N 1
ATOM 1582 C CA . GLY A 1 191 ? -17.252 -9.323 -18.814 1.00 44.00 191 GLY A CA 1
ATOM 1583 C C . GLY A 1 191 ? -18.437 -10.168 -19.240 1.00 44.00 191 GLY A C 1
ATOM 1584 O O . GLY A 1 191 ? -18.601 -11.292 -18.762 1.00 44.00 191 GLY A O 1
ATOM 1585 N N . GLU A 1 192 ? -19.304 -9.605 -20.082 1.00 41.94 192 GLU A N 1
ATOM 1586 C CA . GLU A 1 192 ? -20.219 -10.415 -20.859 1.00 41.94 192 GLU A CA 1
ATOM 1587 C C . GLU A 1 192 ? -19.334 -11.412 -21.599 1.00 41.94 192 GLU A C 1
ATOM 1589 O O . GLU A 1 192 ? -18.356 -11.042 -22.245 1.00 41.94 192 GLU A O 1
ATOM 1594 N N . ASP A 1 193 ? -19.628 -12.688 -21.388 1.00 42.22 193 ASP A N 1
ATOM 1595 C CA . ASP A 1 193 ? -19.011 -13.830 -22.041 1.00 42.22 193 ASP A CA 1
ATOM 1596 C C . ASP A 1 193 ? -19.241 -13.692 -23.553 1.00 42.22 193 ASP A C 1
ATOM 1598 O O . ASP A 1 193 ? -20.234 -14.173 -24.102 1.00 42.22 193 ASP A O 1
ATOM 1602 N N . ILE A 1 194 ? -18.368 -12.939 -24.227 1.00 48.31 194 ILE A N 1
ATOM 1603 C CA . ILE A 1 194 ? -18.298 -12.925 -25.682 1.00 48.31 194 ILE A CA 1
ATOM 1604 C C . ILE A 1 194 ? -17.639 -14.254 -26.031 1.00 48.31 194 ILE A C 1
ATOM 1606 O O . ILE A 1 194 ? -16.419 -14.411 -25.946 1.00 48.31 194 ILE A O 1
ATOM 1610 N N . GLY A 1 195 ? -18.486 -15.242 -26.320 1.00 46.41 195 GLY A N 1
ATOM 1611 C CA . GLY A 1 195 ? -18.069 -16.565 -26.758 1.00 46.41 195 GLY A CA 1
ATOM 1612 C C . GLY A 1 195 ? -17.102 -16.496 -27.949 1.00 46.41 195 GLY A C 1
ATOM 1613 O O . GLY A 1 195 ? -16.973 -15.458 -28.601 1.00 46.41 195 GLY A O 1
ATOM 1614 N N . PRO A 1 196 ? -16.397 -17.597 -28.247 1.00 47.22 196 PRO A N 1
ATOM 1615 C CA . PRO A 1 196 ? -15.376 -17.613 -29.279 1.00 47.22 196 PRO A CA 1
ATOM 1616 C C . PRO A 1 196 ? -16.032 -17.598 -30.664 1.00 47.22 196 PRO A C 1
ATOM 1618 O O . PRO A 1 196 ? -16.221 -18.646 -31.276 1.00 47.22 196 PRO A O 1
ATOM 1621 N N . ASP A 1 197 ? -16.358 -16.410 -31.160 1.00 45.53 197 ASP A N 1
ATOM 1622 C CA . ASP A 1 197 ? -16.615 -16.182 -32.576 1.00 45.53 197 ASP A CA 1
ATOM 1623 C C . ASP A 1 197 ? -15.285 -15.816 -33.249 1.00 45.53 197 ASP A C 1
ATOM 1625 O O . ASP A 1 197 ? -14.976 -14.656 -33.505 1.00 45.53 197 ASP A O 1
ATOM 1629 N N . ASP A 1 198 ? -14.477 -16.841 -33.517 1.00 49.88 198 ASP A N 1
ATOM 1630 C CA . ASP A 1 198 ? -13.572 -16.836 -34.666 1.00 49.88 198 ASP A CA 1
ATOM 1631 C C . ASP A 1 198 ? -13.935 -18.066 -35.498 1.00 49.88 198 ASP A C 1
ATOM 1633 O O . ASP A 1 198 ? -13.910 -19.203 -35.007 1.00 49.88 198 ASP A O 1
ATOM 1637 N N . PRO A 1 199 ? -14.371 -17.852 -36.740 1.00 54.19 199 PRO A N 1
ATOM 1638 C CA . PRO A 1 199 ? -13.435 -18.205 -37.793 1.00 54.19 199 PRO A CA 1
ATOM 1639 C C . PRO A 1 199 ? -13.528 -17.239 -38.976 1.00 54.19 199 PRO A C 1
ATOM 1641 O O . PRO A 1 199 ? -14.564 -17.179 -39.627 1.00 54.19 199 PRO A O 1
ATOM 1644 N N . TYR A 1 200 ? -12.421 -16.566 -39.285 1.00 62.31 200 TYR A N 1
ATOM 1645 C CA . TYR A 1 200 ? -11.985 -16.221 -40.647 1.00 62.31 200 TYR A CA 1
ATOM 1646 C C . TYR A 1 200 ? -13.092 -15.916 -41.682 1.00 62.31 200 TYR A C 1
ATOM 1648 O O . TYR A 1 200 ? -13.608 -16.831 -42.316 1.00 62.31 200 TYR A O 1
ATOM 1656 N N . ASP A 1 201 ? -13.355 -14.634 -41.923 1.00 46.50 201 ASP A N 1
ATOM 1657 C CA . ASP A 1 201 ? -13.957 -14.092 -43.155 1.00 46.50 201 ASP A CA 1
ATOM 1658 C C . ASP A 1 201 ? -13.733 -12.573 -43.101 1.00 46.50 201 ASP A C 1
ATOM 1660 O O . ASP A 1 201 ? -13.997 -11.947 -42.080 1.00 46.50 201 ASP A O 1
ATOM 1664 N N . ASP A 1 202 ? -13.317 -11.837 -44.111 1.00 55.03 202 ASP A N 1
ATOM 1665 C CA . ASP A 1 202 ? -12.632 -12.076 -45.370 1.00 55.03 202 ASP A CA 1
ATOM 1666 C C . ASP A 1 202 ? -12.300 -10.633 -45.827 1.00 55.03 202 ASP A C 1
ATOM 1668 O O . ASP A 1 202 ? -13.079 -9.707 -45.588 1.00 55.03 202 ASP A O 1
ATOM 1672 N N . GLU A 1 203 ? -11.151 -10.451 -46.471 1.00 49.12 203 GLU A N 1
ATOM 1673 C CA . GLU A 1 203 ? -10.751 -9.253 -47.232 1.00 49.12 203 GLU A CA 1
ATOM 1674 C C . GLU A 1 203 ? -10.420 -7.949 -46.467 1.00 49.12 203 GLU A C 1
ATOM 1676 O O . GLU A 1 203 ? -11.272 -7.170 -46.045 1.00 49.12 203 GLU A O 1
ATOM 1681 N N . ASP A 1 204 ? -9.118 -7.664 -46.417 1.00 52.88 204 ASP A N 1
ATOM 1682 C CA . ASP A 1 204 ? -8.519 -6.353 -46.156 1.00 52.88 204 ASP A CA 1
ATOM 1683 C C . ASP A 1 204 ? -8.371 -5.582 -47.490 1.00 52.88 204 ASP A C 1
ATOM 1685 O O . ASP A 1 204 ? -7.625 -6.048 -48.360 1.00 52.88 204 ASP A O 1
ATOM 1689 N N . PRO A 1 205 ? -9.067 -4.444 -47.716 1.00 57.22 205 PRO A N 1
ATOM 1690 C CA . PRO A 1 205 ? -8.871 -3.630 -48.907 1.00 57.22 205 PRO A CA 1
ATOM 1691 C C . PRO A 1 205 ? -8.335 -2.227 -48.576 1.00 57.22 205 PRO A C 1
ATOM 1693 O O . PRO A 1 205 ? -8.715 -1.267 -49.249 1.00 57.22 205 PRO A O 1
ATOM 1696 N N . TYR A 1 206 ? -7.475 -2.079 -47.564 1.00 61.47 206 TYR A N 1
ATOM 1697 C CA . TYR A 1 206 ? -6.792 -0.807 -47.294 1.00 61.47 206 TYR A CA 1
ATOM 1698 C C . TYR A 1 206 ? -5.271 -0.934 -47.428 1.00 61.47 206 TYR A C 1
ATOM 1700 O O . TYR A 1 206 ? -4.505 -0.666 -46.507 1.00 61.47 206 TYR A O 1
ATOM 1708 N N . GLU A 1 207 ? -4.836 -1.276 -48.643 1.00 58.72 207 GLU A N 1
ATOM 1709 C CA . GLU A 1 207 ? -3.626 -0.663 -49.191 1.00 58.72 207 GLU A CA 1
ATOM 1710 C C . GLU A 1 207 ? -3.889 0.836 -49.431 1.00 58.72 207 GLU A C 1
ATOM 1712 O O . GLU A 1 207 ? -4.967 1.235 -49.871 1.00 58.72 207 GLU A O 1
ATOM 1717 N N . ASP A 1 208 ? -2.845 1.623 -49.186 1.00 56.53 208 ASP A N 1
ATOM 1718 C CA . ASP A 1 208 ? -2.644 3.041 -49.485 1.00 56.53 208 ASP A CA 1
ATOM 1719 C C . ASP A 1 208 ? -2.944 4.091 -48.398 1.00 56.53 208 ASP A C 1
ATOM 1721 O O . ASP A 1 208 ? -4.078 4.454 -48.085 1.00 56.53 208 ASP A O 1
ATOM 1725 N N . SER A 1 209 ? -1.825 4.727 -48.020 1.00 55.91 209 SER A N 1
ATOM 1726 C CA . SER A 1 209 ? -1.621 6.093 -47.519 1.00 55.91 209 SER A CA 1
ATOM 1727 C C . SER A 1 209 ? -1.509 6.316 -46.005 1.00 55.91 209 SER A C 1
ATOM 1729 O O . SER A 1 209 ? -2.304 7.025 -45.395 1.00 55.91 209 SER A O 1
ATOM 1731 N N . GLU A 1 210 ? -0.403 5.838 -45.425 1.00 59.44 210 GLU A N 1
ATOM 1732 C CA . GLU A 1 210 ? 0.217 6.527 -44.285 1.00 59.44 210 GLU A CA 1
ATOM 1733 C C . GLU A 1 210 ? 0.889 7.833 -44.762 1.00 59.44 210 GLU A C 1
ATOM 1735 O O . GLU A 1 210 ? 1.662 7.809 -45.726 1.00 59.44 210 GLU A O 1
ATOM 1740 N N . PRO A 1 211 ? 0.641 8.987 -44.121 1.00 55.06 211 PRO A N 1
ATOM 1741 C CA . PRO A 1 211 ? 1.541 10.125 -44.210 1.00 55.06 211 PRO A CA 1
ATOM 1742 C C . PRO A 1 211 ? 2.743 9.914 -43.277 1.00 55.06 211 PRO A C 1
ATOM 1744 O O . PRO A 1 211 ? 2.579 9.679 -42.082 1.00 55.06 211 PRO A O 1
ATOM 1747 N N . GLU A 1 212 ? 3.950 10.043 -43.833 1.00 52.06 212 GLU A N 1
ATOM 1748 C CA . GLU A 1 212 ? 5.211 10.138 -43.092 1.00 52.06 212 GLU A CA 1
ATOM 1749 C C . GLU A 1 212 ? 5.158 11.316 -42.100 1.00 52.06 212 GLU A C 1
ATOM 1751 O O . GLU A 1 212 ? 5.401 12.469 -42.460 1.00 52.06 212 GLU A O 1
ATOM 1756 N N . GLU A 1 213 ? 4.861 11.039 -40.831 1.00 48.25 213 GLU A N 1
ATOM 1757 C CA . GLU A 1 213 ? 5.209 11.947 -39.742 1.00 48.25 213 GLU A CA 1
ATOM 1758 C C . GLU A 1 213 ? 6.656 11.670 -39.335 1.00 48.25 213 GLU A C 1
ATOM 1760 O O . GLU A 1 213 ? 6.978 10.712 -38.634 1.00 48.25 213 GLU A O 1
ATOM 1765 N N . THR A 1 214 ? 7.559 12.522 -39.813 1.00 44.16 214 THR A N 1
ATOM 1766 C CA . THR A 1 214 ? 8.940 12.593 -39.345 1.00 44.16 214 THR A CA 1
ATOM 1767 C C . THR A 1 214 ? 8.949 13.087 -37.899 1.00 44.16 214 THR A C 1
ATOM 1769 O O . THR A 1 214 ? 8.913 14.293 -37.642 1.00 44.16 214 THR A O 1
ATOM 1772 N N . TYR A 1 215 ? 8.983 12.154 -36.952 1.00 50.91 215 TYR A N 1
ATOM 1773 C CA . TYR A 1 215 ? 9.310 12.437 -35.560 1.00 50.91 215 TYR A CA 1
ATOM 1774 C C . TYR A 1 215 ? 10.799 12.788 -35.493 1.00 50.91 215 TYR A C 1
ATOM 1776 O O . TYR A 1 215 ? 11.662 11.923 -35.611 1.00 50.91 215 TYR A O 1
ATOM 1784 N N . GLU A 1 216 ? 11.105 14.081 -35.371 1.00 52.06 216 GLU A N 1
ATOM 1785 C CA . GLU A 1 216 ? 12.460 14.541 -35.083 1.00 52.06 216 GLU A CA 1
ATOM 1786 C C . GLU A 1 216 ? 12.874 14.040 -33.694 1.00 52.06 216 GLU A C 1
ATOM 1788 O O . GLU A 1 216 ? 12.360 14.481 -32.663 1.00 52.06 216 GLU A O 1
ATOM 1793 N N . ASP A 1 217 ? 13.817 13.099 -33.713 1.00 47.84 217 ASP A N 1
ATOM 1794 C CA . ASP A 1 217 ? 14.580 12.587 -32.586 1.00 47.84 217 ASP A CA 1
ATOM 1795 C C . ASP A 1 217 ? 15.066 13.713 -31.670 1.00 47.84 217 ASP A C 1
ATOM 1797 O O . ASP A 1 217 ? 16.050 14.408 -31.935 1.00 47.84 217 ASP A O 1
ATOM 1801 N N . SER A 1 218 ? 14.436 13.828 -30.505 1.00 49.34 218 SER A N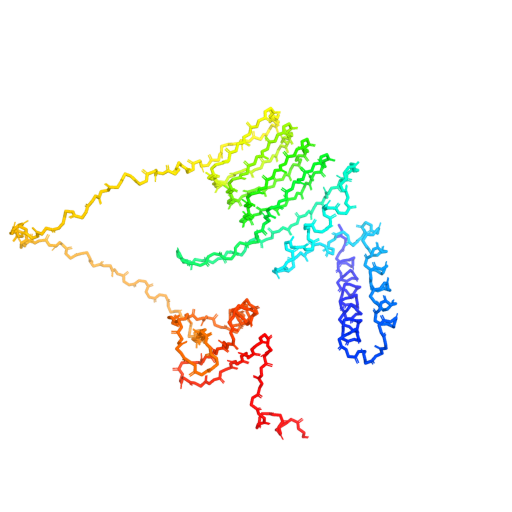 1
ATOM 1802 C CA . SER A 1 218 ? 15.111 14.350 -29.326 1.00 49.34 218 SER A CA 1
ATOM 1803 C C . SER A 1 218 ? 15.791 13.190 -28.593 1.00 49.34 218 SER A C 1
ATOM 1805 O O . SER A 1 218 ? 15.428 12.873 -27.458 1.00 49.34 218 SER A O 1
ATOM 1807 N N . GLU A 1 219 ? 16.780 12.553 -29.235 1.00 50.56 219 GLU A N 1
ATOM 1808 C CA . GLU A 1 219 ? 17.766 11.685 -28.577 1.00 50.56 219 GLU A CA 1
ATOM 1809 C C . GLU A 1 219 ? 18.625 12.546 -27.645 1.00 50.56 219 GLU A C 1
ATOM 1811 O O . GLU A 1 219 ? 19.739 12.995 -27.926 1.00 50.56 219 GLU A O 1
ATOM 1816 N N . LYS A 1 220 ? 18.048 12.844 -26.488 1.00 49.12 220 LYS A N 1
ATOM 1817 C CA . LYS A 1 220 ? 18.759 13.416 -25.362 1.00 49.12 220 LYS A CA 1
ATOM 1818 C C . LYS A 1 220 ? 19.613 12.286 -24.808 1.00 49.12 220 LYS A C 1
ATOM 1820 O O . LYS A 1 220 ? 19.053 11.396 -24.183 1.00 49.12 220 LYS A O 1
ATOM 1825 N N . ALA A 1 221 ? 20.920 12.327 -25.080 1.00 50.41 221 ALA A N 1
ATOM 1826 C CA . ALA A 1 221 ? 21.943 11.396 -24.601 1.00 50.41 221 ALA A CA 1
ATOM 1827 C C . ALA A 1 221 ? 21.584 10.810 -23.225 1.00 50.41 221 ALA A C 1
ATOM 1829 O O . ALA A 1 221 ? 21.824 11.428 -22.184 1.00 50.41 221 ALA A O 1
ATOM 1830 N N . THR A 1 222 ? 20.944 9.642 -23.230 1.00 53.22 222 THR A N 1
ATOM 1831 C CA . THR A 1 222 ? 20.685 8.883 -22.019 1.00 53.22 222 THR A CA 1
ATOM 1832 C C . THR A 1 222 ? 22.017 8.271 -21.655 1.00 53.22 222 THR A C 1
ATOM 1834 O O . THR A 1 222 ? 22.437 7.297 -22.268 1.00 53.22 222 THR A O 1
ATOM 1837 N N . GLU A 1 223 ? 22.696 8.939 -20.727 1.00 63.00 223 GLU A N 1
ATOM 1838 C CA . GLU A 1 223 ? 23.768 8.418 -19.881 1.00 63.00 223 GLU A CA 1
ATOM 1839 C C . GLU A 1 223 ? 23.724 6.882 -19.830 1.00 63.00 223 GLU A C 1
ATOM 1841 O O . GLU A 1 223 ? 22.671 6.331 -19.493 1.00 63.00 223 GLU A O 1
ATOM 1846 N N . ASP A 1 224 ? 24.828 6.220 -20.199 1.00 74.12 224 ASP A N 1
ATOM 1847 C CA . ASP A 1 224 ? 25.011 4.761 -20.173 1.00 74.12 224 ASP A CA 1
ATOM 1848 C C . ASP A 1 224 ? 24.820 4.232 -18.745 1.00 74.12 224 ASP A C 1
ATOM 1850 O O . ASP A 1 224 ? 25.766 3.974 -18.002 1.00 74.12 224 ASP A O 1
ATOM 1854 N N . LYS A 1 225 ? 23.566 4.132 -18.311 1.00 78.31 225 LYS A N 1
ATOM 1855 C CA . LYS A 1 225 ? 23.210 3.548 -17.028 1.00 78.31 225 LYS A CA 1
ATOM 1856 C C . LYS A 1 225 ? 23.428 2.051 -17.133 1.00 78.31 225 LYS A C 1
ATOM 1858 O O . LYS A 1 225 ? 22.937 1.418 -18.067 1.00 78.31 225 LYS A O 1
ATOM 1863 N N . GLU A 1 226 ? 24.144 1.505 -16.158 1.00 88.88 226 GLU A N 1
ATOM 1864 C CA . GLU A 1 226 ? 24.346 0.068 -16.005 1.00 88.88 226 GLU A CA 1
ATOM 1865 C C . GLU A 1 226 ? 22.993 -0.657 -16.037 1.00 88.88 226 GLU A C 1
ATOM 1867 O O . GLU A 1 226 ? 22.060 -0.303 -15.307 1.00 88.88 226 GLU A O 1
ATOM 1872 N N . LYS A 1 227 ? 22.883 -1.652 -16.921 1.00 95.31 227 LYS A N 1
ATOM 1873 C CA . LYS A 1 227 ? 21.678 -2.466 -17.100 1.00 95.31 227 LYS A CA 1
ATOM 1874 C C . LYS A 1 227 ? 21.922 -3.859 -16.542 1.00 95.31 227 LYS A C 1
ATOM 1876 O O . LYS A 1 227 ? 22.974 -4.449 -16.768 1.00 95.31 227 LYS A O 1
ATOM 1881 N N . PHE A 1 228 ? 20.913 -4.393 -15.874 1.00 96.62 228 PHE A N 1
ATOM 1882 C CA . PHE A 1 228 ? 20.903 -5.741 -15.326 1.00 96.62 228 PHE A CA 1
ATOM 1883 C C . PHE A 1 228 ? 19.639 -6.479 -15.773 1.00 96.62 228 PHE A C 1
ATOM 1885 O O . PHE A 1 228 ? 18.641 -5.865 -16.156 1.00 96.62 228 PHE A O 1
ATOM 1892 N N . PHE A 1 229 ? 19.669 -7.806 -15.705 1.00 97.25 229 PHE A N 1
ATOM 1893 C CA . PHE A 1 229 ? 18.547 -8.673 -16.034 1.00 97.25 229 PHE A CA 1
ATOM 1894 C C . PHE A 1 229 ? 18.231 -9.600 -14.864 1.00 97.25 229 PHE A C 1
ATOM 1896 O O . PHE A 1 229 ? 19.074 -10.385 -14.436 1.00 97.25 229 PHE A O 1
ATOM 1903 N N . GLY A 1 230 ? 17.010 -9.501 -14.341 1.00 97.56 230 GLY A N 1
ATOM 1904 C CA . GLY A 1 230 ? 16.494 -10.357 -13.282 1.00 97.56 230 GLY A CA 1
ATOM 1905 C C . GLY A 1 230 ? 15.730 -11.559 -13.827 1.00 97.56 230 GLY A C 1
ATOM 1906 O O . GLY A 1 230 ? 14.894 -11.423 -14.720 1.00 97.56 230 GLY A O 1
ATOM 1907 N N . TYR A 1 231 ? 15.987 -12.728 -13.249 1.00 97.62 231 TYR A N 1
ATOM 1908 C CA . TYR A 1 231 ? 15.371 -14.005 -13.596 1.00 97.62 231 TYR A CA 1
ATOM 1909 C C . TYR A 1 231 ? 14.857 -14.683 -12.326 1.00 97.62 231 TYR A C 1
ATOM 1911 O O . TYR A 1 231 ? 15.617 -14.892 -11.379 1.00 97.62 231 TYR A O 1
ATOM 1919 N N . CYS A 1 232 ? 13.578 -15.053 -12.313 1.00 96.75 232 CYS A N 1
ATOM 1920 C CA . CYS A 1 232 ? 12.972 -15.854 -11.249 1.00 96.75 232 CYS A CA 1
ATOM 1921 C C . CYS A 1 232 ? 12.756 -17.281 -11.748 1.00 96.75 232 CYS A C 1
ATOM 1923 O O . CYS A 1 232 ? 12.271 -17.468 -12.864 1.00 96.75 232 CYS A O 1
ATOM 1925 N N . PHE A 1 233 ? 13.087 -18.278 -10.934 1.00 97.25 233 PHE A N 1
ATOM 1926 C CA . PHE A 1 233 ? 12.988 -19.692 -11.288 1.00 97.25 233 PHE A CA 1
ATOM 1927 C C . PHE A 1 233 ? 11.871 -20.374 -10.492 1.00 97.25 233 PHE A C 1
ATOM 1929 O O . PHE A 1 233 ? 11.706 -20.124 -9.299 1.00 97.25 233 PHE A O 1
ATOM 1936 N N . GLU A 1 234 ? 11.110 -21.251 -11.155 1.00 89.69 234 GLU A N 1
ATOM 1937 C CA . GLU A 1 234 ? 10.041 -22.040 -10.518 1.00 89.69 234 GLU A CA 1
ATOM 1938 C C . GLU A 1 234 ? 10.608 -23.034 -9.494 1.00 89.69 234 GLU A C 1
ATOM 1940 O O . GLU A 1 234 ? 10.059 -23.218 -8.413 1.00 89.69 234 GLU A O 1
ATOM 1945 N N . THR A 1 235 ? 11.748 -23.635 -9.829 1.00 93.69 235 THR A N 1
ATOM 1946 C CA . THR A 1 235 ? 12.533 -24.525 -8.969 1.00 93.69 235 THR A CA 1
ATOM 1947 C C . THR A 1 235 ? 14.013 -24.257 -9.204 1.00 93.69 235 THR A C 1
ATOM 1949 O O . THR A 1 235 ? 14.385 -23.851 -10.305 1.00 93.69 235 THR A O 1
ATOM 1952 N N . VAL A 1 236 ? 14.872 -24.574 -8.235 1.00 95.62 236 VAL A N 1
ATOM 1953 C CA . VAL A 1 236 ? 16.331 -24.400 -8.371 1.00 95.62 236 VAL A CA 1
ATOM 1954 C C . VAL A 1 236 ? 16.875 -25.107 -9.628 1.00 95.62 236 VAL A C 1
ATOM 1956 O O . VAL A 1 236 ? 16.737 -26.320 -9.776 1.00 95.62 236 VAL A O 1
ATOM 1959 N N . GLY A 1 237 ? 17.489 -24.345 -10.534 1.00 92.06 237 GLY A N 1
ATOM 1960 C CA . GLY A 1 237 ? 18.045 -24.768 -11.822 1.00 92.06 237 GLY A CA 1
ATOM 1961 C C . GLY A 1 237 ? 17.004 -25.067 -12.905 1.00 92.06 237 GLY A C 1
ATOM 1962 O O . GLY A 1 237 ? 17.362 -25.592 -13.958 1.00 92.06 237 GLY A O 1
ATOM 1963 N N . GLY A 1 238 ? 15.728 -24.790 -12.636 1.00 94.44 238 GLY A N 1
ATOM 1964 C CA . GLY A 1 238 ? 14.598 -25.145 -13.488 1.00 94.44 238 GLY A CA 1
ATOM 1965 C C . GLY A 1 238 ? 14.282 -24.123 -14.578 1.00 94.44 238 GLY A C 1
ATOM 1966 O O . GLY A 1 238 ? 15.133 -23.366 -15.047 1.00 94.44 238 GLY A O 1
ATOM 1967 N N . LYS A 1 239 ? 13.014 -24.111 -14.996 1.00 94.31 239 LYS A N 1
ATOM 1968 C CA . LYS A 1 239 ? 12.492 -23.097 -15.914 1.00 94.31 239 LYS A CA 1
ATOM 1969 C C . LYS A 1 239 ? 12.376 -21.755 -15.186 1.00 94.31 239 LYS A C 1
ATOM 1971 O O . LYS A 1 239 ? 12.022 -21.713 -14.007 1.00 94.31 239 LYS A O 1
ATOM 1976 N N . TYR A 1 240 ? 12.653 -20.673 -15.908 1.00 96.62 240 TYR A N 1
ATOM 1977 C CA . TYR A 1 240 ? 12.531 -19.311 -15.405 1.00 96.62 240 TYR A CA 1
ATOM 1978 C C . TYR A 1 240 ? 11.393 -18.542 -16.092 1.00 96.62 240 TYR A C 1
ATOM 1980 O O . TYR A 1 240 ? 10.998 -18.853 -17.221 1.00 96.62 240 TYR A O 1
ATOM 1988 N N . TYR A 1 241 ? 10.853 -17.557 -15.378 1.00 92.12 241 TYR A N 1
ATOM 1989 C CA . TYR A 1 241 ? 9.851 -16.602 -15.863 1.00 92.12 241 TYR A CA 1
ATOM 1990 C C . TYR A 1 241 ? 10.491 -15.542 -16.770 1.00 92.12 241 TYR A C 1
ATOM 1992 O O . TYR A 1 241 ? 11.697 -15.337 -16.680 1.00 92.12 241 TYR A O 1
ATOM 2000 N N . PRO A 1 242 ? 9.730 -14.839 -17.631 1.00 92.94 242 PRO A N 1
ATOM 2001 C CA . PRO A 1 242 ? 10.282 -13.787 -18.485 1.00 92.94 242 PRO A CA 1
ATOM 2002 C C . PRO A 1 242 ? 11.188 -12.812 -17.721 1.00 92.94 242 PRO A C 1
ATOM 2004 O O . PRO A 1 242 ? 10.867 -12.397 -16.608 1.00 92.94 242 PRO A O 1
ATOM 2007 N N . LYS A 1 243 ? 12.334 -12.470 -18.321 1.00 94.81 243 LYS A N 1
ATOM 2008 C CA . LYS A 1 243 ? 13.340 -11.624 -17.674 1.00 94.81 243 LYS A CA 1
ATOM 2009 C C . LYS A 1 243 ? 12.822 -10.207 -17.437 1.00 94.81 243 LYS A C 1
ATOM 2011 O O . LYS A 1 243 ? 12.118 -9.653 -18.281 1.00 94.81 243 LYS A O 1
ATOM 2016 N N . VAL A 1 244 ? 13.256 -9.600 -16.338 1.00 93.81 244 VAL A N 1
ATOM 2017 C CA . VAL A 1 244 ? 12.979 -8.198 -16.000 1.00 93.81 244 VAL A CA 1
ATOM 2018 C C . VAL A 1 244 ? 14.244 -7.377 -16.220 1.00 93.81 244 VAL A C 1
ATOM 2020 O O . VAL A 1 244 ? 15.327 -7.801 -15.828 1.00 93.81 244 VAL A O 1
ATOM 2023 N N . THR A 1 245 ? 14.126 -6.222 -16.875 1.00 95.69 245 THR A N 1
ATOM 2024 C CA . THR A 1 245 ? 15.260 -5.303 -17.069 1.00 95.69 245 THR A CA 1
ATOM 2025 C C . THR A 1 245 ? 15.324 -4.348 -15.887 1.00 95.69 245 THR A C 1
ATOM 2027 O O . THR A 1 245 ? 14.300 -3.772 -15.543 1.00 95.69 245 THR A O 1
ATOM 2030 N N . LEU A 1 246 ? 16.505 -4.198 -15.288 1.00 93.00 246 LEU A N 1
ATOM 2031 C CA . LEU A 1 246 ? 16.746 -3.379 -14.102 1.00 93.00 246 LEU A CA 1
ATOM 2032 C C . LEU A 1 246 ? 17.838 -2.343 -14.414 1.00 93.00 246 LEU A C 1
ATOM 2034 O O . LEU A 1 246 ? 18.828 -2.655 -15.080 1.00 93.00 246 LEU A O 1
ATOM 2038 N N . PHE A 1 247 ? 17.678 -1.119 -13.930 1.00 93.88 247 PHE A N 1
ATOM 2039 C CA . PHE A 1 247 ? 18.515 0.039 -14.226 1.00 93.88 247 PHE A CA 1
ATOM 2040 C C . PHE A 1 247 ? 19.271 0.488 -12.974 1.00 93.88 247 PHE A C 1
ATOM 2042 O O . PHE A 1 247 ? 18.823 1.329 -12.192 1.00 93.88 247 PHE A O 1
ATOM 2049 N N . GLY A 1 248 ? 20.477 -0.052 -12.821 1.00 89.31 248 GLY A N 1
ATOM 2050 C CA . GLY A 1 248 ? 21.377 0.273 -11.724 1.00 89.31 248 GLY A CA 1
ATOM 2051 C C . GLY A 1 248 ? 21.187 -0.568 -10.451 1.00 89.31 248 GLY A C 1
ATOM 2052 O O . GLY A 1 248 ? 20.245 -1.353 -10.313 1.00 89.31 248 GLY A O 1
ATOM 2053 N N . PRO A 1 249 ? 22.105 -0.405 -9.485 1.00 89.50 249 PRO A N 1
ATOM 2054 C CA . PRO A 1 249 ? 22.217 -1.287 -8.322 1.00 89.50 249 PRO A CA 1
ATOM 2055 C C . PRO A 1 249 ? 21.059 -1.169 -7.320 1.00 89.50 249 PRO A C 1
ATOM 2057 O O . PRO A 1 249 ? 20.749 -2.134 -6.623 1.00 89.50 249 PRO A O 1
ATOM 2060 N N . GLU A 1 250 ? 20.405 -0.008 -7.231 1.00 87.06 250 GLU A N 1
ATOM 2061 C CA . GLU A 1 250 ? 19.260 0.191 -6.331 1.00 87.06 250 GLU A CA 1
ATOM 2062 C C . GLU A 1 250 ? 18.056 -0.657 -6.761 1.00 87.06 250 GLU A C 1
ATOM 2064 O O . GLU A 1 250 ? 17.427 -1.317 -5.931 1.00 87.06 250 GLU A O 1
ATOM 2069 N N . GLU A 1 251 ? 17.779 -0.716 -8.066 1.00 89.44 251 GLU A N 1
ATOM 2070 C CA . GLU A 1 251 ? 16.693 -1.533 -8.605 1.00 89.44 251 GLU A CA 1
ATOM 2071 C C . GLU A 1 251 ? 16.990 -3.028 -8.446 1.00 89.44 251 GLU A C 1
ATOM 2073 O O . GLU A 1 251 ? 16.118 -3.791 -8.032 1.00 89.44 251 GLU A O 1
ATOM 2078 N N . VAL A 1 252 ? 18.250 -3.431 -8.653 1.00 94.00 252 VAL A N 1
ATOM 2079 C CA . VAL A 1 252 ? 18.726 -4.792 -8.363 1.00 94.00 252 VAL A CA 1
ATOM 2080 C C . VAL A 1 252 ? 18.459 -5.180 -6.908 1.00 94.00 252 VAL A C 1
ATOM 2082 O O . VAL A 1 252 ? 17.891 -6.242 -6.646 1.00 94.00 252 VAL A O 1
ATOM 2085 N N . PHE A 1 253 ? 18.833 -4.327 -5.952 1.00 91.62 253 PHE A N 1
ATOM 2086 C CA . PHE A 1 253 ? 18.633 -4.598 -4.529 1.00 91.62 253 PHE A CA 1
ATOM 2087 C C . PHE A 1 253 ? 17.149 -4.758 -4.172 1.00 91.62 253 PHE A C 1
ATOM 2089 O O . PHE A 1 253 ? 16.771 -5.711 -3.482 1.00 91.62 253 PHE A O 1
ATOM 2096 N N . ASN A 1 254 ? 16.307 -3.848 -4.664 1.00 83.00 254 ASN A N 1
ATOM 2097 C CA . ASN A 1 254 ? 14.868 -3.871 -4.411 1.00 83.00 254 ASN A CA 1
ATOM 2098 C C . ASN A 1 254 ? 14.217 -5.118 -5.019 1.00 83.00 254 ASN A C 1
ATOM 2100 O O . ASN A 1 254 ? 13.486 -5.832 -4.327 1.00 83.00 254 ASN A O 1
ATOM 2104 N N . TYR A 1 255 ? 14.548 -5.431 -6.274 1.00 93.44 255 TYR A N 1
ATOM 2105 C CA . TYR A 1 255 ? 14.056 -6.615 -6.968 1.00 93.44 255 TYR A CA 1
ATOM 2106 C C . TYR A 1 255 ? 14.420 -7.897 -6.213 1.00 93.44 255 TYR A C 1
ATOM 2108 O O . TYR A 1 255 ? 13.550 -8.704 -5.897 1.00 93.44 255 TYR A O 1
ATOM 2116 N N . VAL A 1 256 ? 15.691 -8.079 -5.844 1.00 94.31 256 VAL A N 1
ATOM 2117 C CA . VAL A 1 256 ? 16.139 -9.295 -5.145 1.00 94.31 256 VAL A CA 1
ATOM 2118 C C . VAL A 1 256 ? 15.451 -9.450 -3.789 1.00 94.31 256 VAL A C 1
ATOM 2120 O O . VAL A 1 256 ? 15.043 -10.556 -3.437 1.00 94.31 256 VAL A O 1
ATOM 2123 N N . ASN A 1 257 ? 15.288 -8.368 -3.022 1.00 90.38 257 ASN A N 1
ATOM 2124 C CA . ASN A 1 257 ? 14.631 -8.438 -1.714 1.00 90.38 257 ASN A CA 1
ATOM 2125 C C . ASN A 1 257 ? 13.159 -8.826 -1.793 1.00 90.38 257 ASN A C 1
ATOM 2127 O O . ASN A 1 257 ? 12.685 -9.541 -0.908 1.00 90.38 257 ASN A O 1
ATOM 2131 N N . LEU A 1 258 ? 12.468 -8.386 -2.843 1.00 88.94 258 LEU A N 1
ATOM 2132 C CA . LEU A 1 258 ? 11.090 -8.775 -3.091 1.00 88.94 258 LEU A CA 1
ATOM 2133 C C . LEU A 1 258 ? 11.005 -10.244 -3.521 1.00 88.94 258 LEU A C 1
ATOM 2135 O O . LEU A 1 258 ? 10.266 -11.029 -2.930 1.00 88.94 258 LEU A O 1
ATOM 2139 N N . GLN A 1 259 ? 11.789 -10.625 -4.530 1.00 94.38 259 GLN A N 1
ATOM 2140 C CA . GLN A 1 259 ? 11.600 -11.895 -5.226 1.00 94.38 259 GLN A CA 1
ATOM 2141 C C . GLN A 1 259 ? 12.164 -13.100 -4.467 1.00 94.38 259 GLN A C 1
ATOM 2143 O O . GLN A 1 259 ? 11.619 -14.199 -4.571 1.00 94.38 259 GLN A O 1
ATOM 2148 N N . LYS A 1 260 ? 13.222 -12.927 -3.661 1.00 95.50 260 LYS A N 1
ATOM 2149 C CA . LYS A 1 260 ? 13.918 -14.056 -3.009 1.00 95.50 260 LYS A CA 1
ATOM 2150 C C . LYS A 1 260 ? 13.038 -14.877 -2.061 1.00 95.50 260 LYS A C 1
ATOM 2152 O O . LYS A 1 260 ? 13.360 -16.029 -1.802 1.00 95.50 260 LYS A O 1
ATOM 2157 N N . ASN A 1 261 ? 11.969 -14.287 -1.521 1.00 91.56 261 ASN A N 1
ATOM 2158 C CA . ASN A 1 261 ? 11.041 -14.970 -0.613 1.00 91.56 261 ASN A CA 1
ATOM 2159 C C . ASN A 1 261 ? 9.872 -15.647 -1.345 1.00 91.56 261 ASN A C 1
ATOM 2161 O O . ASN A 1 26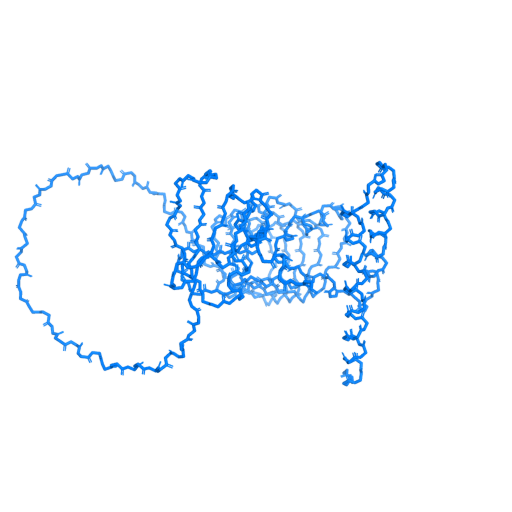1 ? 9.161 -16.439 -0.732 1.00 91.56 261 ASN A O 1
ATOM 2165 N N . LEU A 1 262 ? 9.662 -15.314 -2.621 1.00 89.50 262 LEU A N 1
ATOM 2166 C CA . LEU A 1 262 ? 8.581 -15.845 -3.453 1.00 89.50 262 LEU A CA 1
ATOM 2167 C C . LEU A 1 262 ? 9.058 -16.992 -4.347 1.00 89.50 262 LEU A C 1
ATOM 2169 O O . LEU A 1 262 ? 8.293 -17.910 -4.624 1.00 89.50 262 LEU A O 1
ATOM 2173 N N . PHE A 1 263 ? 10.319 -16.946 -4.779 1.00 95.62 263 PHE A N 1
ATOM 2174 C CA . PHE A 1 263 ? 10.907 -17.920 -5.691 1.00 95.62 263 PH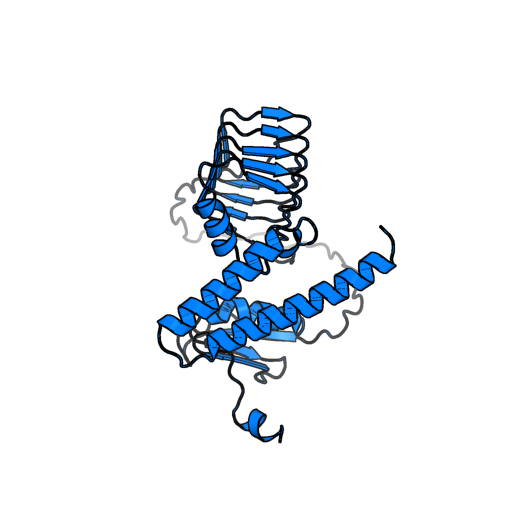E A CA 1
ATOM 2175 C C . PHE A 1 263 ? 12.034 -18.706 -5.023 1.00 95.62 263 PHE A C 1
ATOM 2177 O O . PHE A 1 263 ? 12.823 -18.163 -4.247 1.00 95.62 263 PHE A O 1
ATOM 2184 N N . ASP A 1 264 ? 12.135 -19.989 -5.373 1.00 95.62 264 ASP A N 1
ATOM 2185 C CA . ASP A 1 264 ? 13.195 -20.878 -4.888 1.00 95.62 264 ASP A CA 1
ATOM 2186 C C . ASP A 1 264 ? 14.590 -20.399 -5.315 1.00 95.62 264 ASP A C 1
ATOM 2188 O O . ASP A 1 264 ? 15.576 -20.645 -4.612 1.00 95.62 264 ASP A O 1
ATOM 2192 N N . GLU A 1 265 ? 14.669 -19.706 -6.453 1.00 97.94 265 GLU A N 1
ATOM 2193 C CA . GLU A 1 265 ? 15.896 -19.138 -6.989 1.00 97.94 265 GLU A CA 1
ATOM 2194 C C . GLU A 1 265 ? 15.633 -17.836 -7.762 1.00 97.94 265 GLU A C 1
ATOM 2196 O O . GLU A 1 265 ? 14.724 -17.743 -8.591 1.00 97.94 265 GLU A O 1
ATOM 2201 N N . VAL A 1 266 ? 16.468 -16.831 -7.496 1.00 97.69 266 VAL A N 1
ATOM 2202 C CA . VAL A 1 266 ? 16.489 -15.542 -8.195 1.00 97.69 266 VAL A CA 1
ATOM 2203 C C . VAL A 1 266 ? 17.917 -15.256 -8.637 1.00 97.69 266 VAL A C 1
ATOM 2205 O O . VAL A 1 266 ? 18.836 -15.286 -7.818 1.00 97.69 266 VAL A O 1
ATOM 2208 N N . ARG A 1 267 ? 18.110 -14.950 -9.920 1.00 98.00 267 ARG A N 1
ATOM 2209 C CA . ARG A 1 267 ? 19.410 -14.574 -10.485 1.00 98.00 267 ARG A CA 1
ATOM 2210 C C . ARG A 1 267 ? 19.331 -13.196 -11.110 1.00 98.00 267 ARG A C 1
ATOM 2212 O O . ARG A 1 267 ? 18.357 -12.883 -11.784 1.00 98.00 267 ARG A O 1
ATOM 2219 N N . ILE A 1 268 ? 20.371 -12.404 -10.909 1.00 97.75 268 ILE A N 1
ATOM 2220 C CA . ILE A 1 268 ? 20.581 -11.133 -11.588 1.00 97.75 268 ILE A CA 1
ATOM 2221 C C . ILE A 1 268 ? 21.860 -11.256 -12.394 1.00 97.75 268 ILE A C 1
ATOM 2223 O O . ILE A 1 268 ? 22.893 -11.613 -11.826 1.00 97.75 268 ILE A O 1
ATOM 2227 N N . THR A 1 269 ? 21.798 -10.945 -13.683 1.00 96.75 269 THR A N 1
ATOM 2228 C CA . THR A 1 269 ? 22.975 -10.846 -14.548 1.00 96.75 269 THR A CA 1
ATOM 2229 C C . THR A 1 269 ? 23.178 -9.413 -15.017 1.00 96.75 269 THR A C 1
ATOM 2231 O O . THR A 1 269 ? 22.234 -8.625 -15.021 1.00 96.75 269 THR A O 1
ATOM 2234 N N . ASP A 1 270 ? 24.393 -9.056 -15.408 1.00 95.25 270 ASP A N 1
ATOM 2235 C CA . ASP A 1 270 ? 24.654 -7.816 -16.142 1.00 95.25 270 ASP A CA 1
ATOM 2236 C C . ASP A 1 270 ? 24.376 -7.982 -17.652 1.00 95.25 270 ASP A C 1
ATOM 2238 O O . ASP A 1 270 ? 23.757 -8.960 -18.094 1.00 95.25 270 ASP A O 1
ATOM 2242 N N . THR A 1 271 ? 24.804 -7.004 -18.454 1.00 93.75 271 THR A N 1
ATOM 2243 C CA . THR A 1 271 ? 24.665 -7.025 -19.918 1.00 93.75 271 THR A CA 1
ATOM 2244 C C . THR A 1 271 ? 25.495 -8.090 -20.619 1.00 93.75 271 THR A C 1
ATOM 2246 O O . THR A 1 271 ? 25.134 -8.481 -21.728 1.00 93.75 271 THR A O 1
ATOM 2249 N N . ASP A 1 272 ? 26.557 -8.569 -19.977 1.00 92.06 272 ASP A N 1
ATOM 2250 C CA . ASP A 1 272 ? 27.466 -9.587 -20.501 1.00 92.06 272 ASP A CA 1
ATOM 2251 C C . ASP A 1 272 ? 27.105 -10.991 -19.980 1.00 92.06 272 ASP A C 1
ATOM 2253 O O . ASP A 1 272 ? 27.900 -11.924 -20.091 1.00 92.06 272 ASP A O 1
ATOM 2257 N N . ASP A 1 273 ? 25.895 -11.146 -19.423 1.00 91.00 273 ASP A N 1
ATOM 2258 C CA . ASP A 1 273 ? 25.376 -12.383 -18.825 1.00 91.00 273 ASP A CA 1
ATOM 2259 C C . ASP A 1 273 ? 26.223 -12.884 -17.635 1.00 91.00 273 ASP A C 1
ATOM 2261 O O . ASP A 1 273 ? 26.174 -14.055 -17.250 1.00 91.00 273 ASP A O 1
ATOM 2265 N N . CYS A 1 274 ? 26.999 -11.992 -17.008 1.00 90.69 274 CYS A N 1
ATOM 2266 C CA . CYS A 1 274 ? 27.746 -12.308 -15.799 1.00 90.69 274 CYS A CA 1
ATOM 2267 C C . CYS A 1 274 ? 26.820 -12.223 -14.584 1.00 90.69 274 CYS A C 1
ATOM 2269 O O . CYS A 1 274 ? 26.069 -11.264 -14.415 1.00 90.69 274 CYS A O 1
ATOM 2271 N N . LEU A 1 275 ? 26.874 -13.232 -13.711 1.00 93.56 275 LEU A N 1
ATOM 2272 C CA . LEU A 1 275 ? 26.046 -13.300 -12.509 1.00 93.56 275 LEU A CA 1
ATOM 2273 C C . LEU A 1 275 ? 26.459 -12.210 -11.506 1.00 93.56 275 LEU A C 1
ATOM 2275 O O . LEU A 1 275 ? 27.524 -12.285 -10.898 1.00 93.56 275 LEU A O 1
ATOM 2279 N N . ALA A 1 276 ? 25.586 -11.228 -11.304 1.00 93.88 276 ALA A N 1
ATOM 2280 C CA . ALA A 1 276 ? 25.773 -10.133 -10.360 1.00 93.88 276 ALA A CA 1
ATOM 2281 C C . ALA A 1 276 ? 25.226 -10.477 -8.965 1.00 93.88 276 ALA A C 1
ATOM 2283 O O . ALA A 1 276 ? 25.868 -10.203 -7.953 1.00 93.88 276 ALA A O 1
ATOM 2284 N N . VAL A 1 277 ? 24.039 -11.091 -8.899 1.00 96.25 277 VAL A N 1
ATOM 2285 C CA . VAL A 1 277 ? 23.403 -11.504 -7.637 1.00 96.25 277 VAL A CA 1
ATOM 2286 C C . VAL A 1 277 ? 22.723 -12.849 -7.815 1.00 96.25 277 VAL A C 1
ATOM 2288 O O . VAL A 1 277 ? 22.102 -13.118 -8.841 1.00 96.25 277 VAL A O 1
ATOM 2291 N N . HIS A 1 278 ? 22.792 -13.683 -6.786 1.00 96.69 278 HIS A N 1
ATOM 2292 C CA . HIS A 1 278 ? 22.100 -14.958 -6.753 1.00 96.69 278 HIS A CA 1
ATOM 2293 C C . HIS A 1 278 ? 21.461 -15.142 -5.381 1.00 96.69 278 HIS A C 1
ATOM 2295 O O . HIS A 1 278 ? 22.126 -15.014 -4.358 1.00 96.69 278 HIS A O 1
ATOM 2301 N N . ALA A 1 279 ? 20.162 -15.417 -5.342 1.00 97.19 279 ALA A N 1
ATOM 2302 C CA . ALA A 1 279 ? 19.463 -15.807 -4.131 1.00 97.19 279 ALA A CA 1
ATOM 2303 C C . ALA A 1 279 ? 18.869 -17.207 -4.287 1.00 97.19 279 ALA A C 1
ATOM 2305 O O . ALA A 1 279 ? 18.201 -17.487 -5.277 1.00 97.19 279 ALA A O 1
ATOM 2306 N N . LEU A 1 280 ? 19.092 -18.064 -3.290 1.00 96.19 280 LEU A N 1
ATOM 2307 C CA . LEU A 1 280 ? 18.526 -19.405 -3.187 1.00 96.19 280 LEU A CA 1
ATOM 2308 C C . LEU A 1 280 ? 17.725 -19.522 -1.895 1.00 96.19 280 LEU A C 1
ATOM 2310 O O . LEU A 1 280 ? 18.253 -19.280 -0.806 1.00 96.19 280 LEU A O 1
ATOM 2314 N N . LYS A 1 281 ? 16.458 -19.932 -2.009 1.00 94.19 281 LYS A N 1
ATOM 2315 C CA . LYS A 1 281 ? 15.556 -20.194 -0.876 1.00 94.19 281 LYS A CA 1
ATOM 2316 C C . LYS A 1 281 ? 15.545 -19.043 0.143 1.00 94.19 281 LYS A C 1
ATOM 2318 O O . LYS A 1 281 ? 15.814 -19.248 1.328 1.00 94.19 281 LYS A O 1
ATOM 2323 N N . GLY A 1 282 ? 15.323 -17.814 -0.327 1.00 92.56 282 GLY A N 1
ATOM 2324 C CA . GLY A 1 282 ? 15.308 -16.614 0.519 1.00 92.56 282 GLY A CA 1
ATOM 2325 C C . GLY A 1 282 ? 16.673 -16.043 0.908 1.00 92.56 282 GLY A C 1
ATOM 2326 O O . GLY A 1 282 ? 16.727 -14.946 1.470 1.00 92.56 282 GLY A O 1
ATOM 2327 N N . LYS A 1 283 ? 17.786 -16.728 0.616 1.00 95.50 283 LYS A N 1
ATOM 2328 C CA . LYS A 1 283 ? 19.134 -16.309 1.031 1.00 95.50 283 LYS A CA 1
ATOM 2329 C C . LYS A 1 283 ? 19.962 -15.853 -0.158 1.00 95.50 283 LYS A C 1
ATOM 2331 O O . LYS A 1 283 ? 20.095 -16.591 -1.125 1.00 95.50 283 LYS A O 1
ATOM 2336 N N . ILE A 1 284 ? 20.556 -14.665 -0.062 1.00 94.69 284 ILE A N 1
ATOM 2337 C CA . ILE A 1 284 ? 21.549 -14.204 -1.038 1.00 94.69 284 ILE A CA 1
ATOM 2338 C C . ILE A 1 284 ? 22.819 -15.029 -0.830 1.00 94.69 284 ILE A C 1
ATOM 2340 O O . ILE A 1 284 ? 23.312 -15.135 0.293 1.00 94.69 284 ILE A O 1
ATOM 2344 N N . ILE A 1 285 ? 23.309 -15.632 -1.906 1.00 92.94 285 ILE A N 1
ATOM 2345 C CA . ILE A 1 285 ? 24.520 -16.438 -1.934 1.00 92.94 285 ILE A CA 1
ATOM 2346 C C . ILE A 1 285 ? 25.568 -15.753 -2.808 1.00 92.94 285 ILE A C 1
ATOM 2348 O O . ILE A 1 285 ? 25.259 -15.183 -3.853 1.00 92.94 285 ILE A O 1
ATOM 2352 N N . PHE A 1 286 ? 26.817 -15.830 -2.369 1.00 85.56 286 PHE A N 1
ATOM 2353 C CA . PHE A 1 286 ? 27.972 -15.375 -3.129 1.00 85.56 286 PHE A CA 1
ATOM 2354 C C . PHE A 1 286 ? 28.800 -16.603 -3.525 1.00 85.56 286 PHE A C 1
ATOM 2356 O O . PHE A 1 286 ? 28.885 -17.537 -2.720 1.00 85.56 286 PHE A O 1
ATOM 2363 N N . PRO A 1 287 ? 29.385 -16.642 -4.735 1.00 76.69 287 PRO A N 1
ATOM 2364 C CA . PRO A 1 287 ? 30.325 -17.692 -5.115 1.00 76.69 287 PRO A CA 1
ATOM 2365 C C . PRO A 1 287 ? 31.430 -17.861 -4.062 1.00 76.69 287 PRO A C 1
ATOM 2367 O O . PRO A 1 287 ? 31.983 -16.873 -3.578 1.00 76.69 287 PRO A O 1
ATOM 2370 N N . GLU A 1 288 ? 31.774 -19.104 -3.708 1.00 76.69 288 GLU A N 1
ATOM 2371 C CA . GLU A 1 288 ? 32.812 -19.393 -2.698 1.00 76.69 288 GLU A CA 1
ATOM 2372 C C . GLU A 1 288 ? 34.169 -18.772 -3.072 1.00 76.69 288 GLU A C 1
ATOM 2374 O O . GLU A 1 288 ? 34.921 -18.313 -2.214 1.00 76.69 288 GLU A O 1
ATOM 2379 N N . GLU A 1 289 ? 34.450 -18.681 -4.371 1.00 71.69 289 GLU A N 1
ATOM 2380 C CA . GLU A 1 289 ? 35.646 -18.049 -4.930 1.00 71.69 289 GLU A CA 1
ATOM 2381 C C . GLU A 1 289 ? 35.752 -16.541 -4.652 1.00 71.69 289 GLU A C 1
ATOM 2383 O O . GLU A 1 289 ? 36.860 -16.014 -4.640 1.00 71.69 289 GLU A O 1
ATOM 2388 N N . TRP A 1 290 ? 34.644 -15.851 -4.359 1.00 66.19 290 TRP A N 1
ATOM 2389 C CA . TRP A 1 290 ? 34.666 -14.431 -3.979 1.00 66.19 290 TRP A CA 1
ATOM 2390 C C . TRP A 1 290 ? 35.009 -14.233 -2.500 1.00 66.19 290 TRP A C 1
ATOM 2392 O O . TRP A 1 290 ? 35.562 -13.198 -2.129 1.00 66.19 290 TRP A O 1
ATOM 2402 N N . VAL A 1 291 ? 34.734 -15.238 -1.662 1.00 62.81 291 VAL A N 1
ATOM 2403 C CA . VAL A 1 291 ? 35.050 -15.224 -0.223 1.00 62.81 291 VAL A CA 1
ATOM 2404 C C . VAL A 1 291 ? 36.559 -15.380 0.007 1.00 62.81 291 VAL A C 1
ATOM 2406 O O . VAL A 1 291 ? 37.113 -14.791 0.933 1.00 62.81 291 VAL A O 1
ATOM 2409 N N . ALA A 1 292 ? 37.247 -16.123 -0.865 1.00 61.00 292 ALA A N 1
ATOM 2410 C CA . ALA A 1 292 ? 38.679 -16.410 -0.746 1.00 61.00 292 ALA A CA 1
ATOM 2411 C C . ALA A 1 292 ? 39.604 -15.223 -1.094 1.00 61.00 292 ALA A C 1
ATOM 2413 O O . ALA A 1 292 ? 40.790 -15.260 -0.782 1.00 61.00 292 ALA A O 1
ATOM 2414 N N . SER A 1 293 ? 39.086 -14.176 -1.741 1.00 52.84 293 SER A N 1
ATOM 2415 C CA . SER A 1 293 ? 39.858 -13.000 -2.180 1.00 52.84 293 SER A CA 1
ATOM 2416 C C . SER A 1 293 ? 39.829 -11.810 -1.209 1.00 52.84 293 SER A C 1
ATOM 2418 O O . SER A 1 293 ? 40.385 -10.759 -1.523 1.00 52.84 293 SER A O 1
ATOM 2420 N N . SER A 1 294 ? 39.175 -11.954 -0.052 1.00 50.22 294 SER A N 1
ATOM 2421 C CA . SER A 1 294 ? 39.012 -10.892 0.957 1.00 50.22 294 SER A CA 1
ATOM 2422 C C . SER A 1 294 ? 39.851 -11.061 2.236 1.00 50.22 294 SER A C 1
ATOM 2424 O O . SER A 1 294 ? 39.675 -10.275 3.168 1.00 50.22 294 SER A O 1
ATOM 2426 N N . GLU A 1 295 ? 40.762 -12.041 2.277 1.00 43.66 295 GLU A N 1
ATOM 2427 C CA . GLU A 1 295 ? 41.820 -12.174 3.303 1.00 43.66 295 GLU A CA 1
ATOM 2428 C C . GLU A 1 295 ? 43.159 -11.596 2.818 1.00 43.66 295 GLU A C 1
ATOM 2430 O O . GLU A 1 295 ? 43.842 -10.938 3.639 1.00 43.66 295 GLU A O 1
#

Sequence (295 aa):
MNIFNRITMRQERNELKEELERLRDKLIHTEGGLQEVANERDLLNRKVAELSSDNKYKWLFFLPSGQGELFKKFLESHEGKPVKFENLCCPGMYFSDRNSMIYEIVSEIVIKDLTITNSHFENACFDNVTFLNVTFDRVYFYKAFFDNVLFEKCTFNRCDFTEARGVNLVFNNCIENDTDLTVEVLQEEIGEDIGPDDPYDDEDPYEDSEPEETYEDSEKATEDKEKFFGYCFETVGGKYYPKVTLFGPEEVFNYVNLQKNLFDEVRITDTDDCLAVHALKGKIIFPEEWVASSE

pLDDT: mean 72.41, std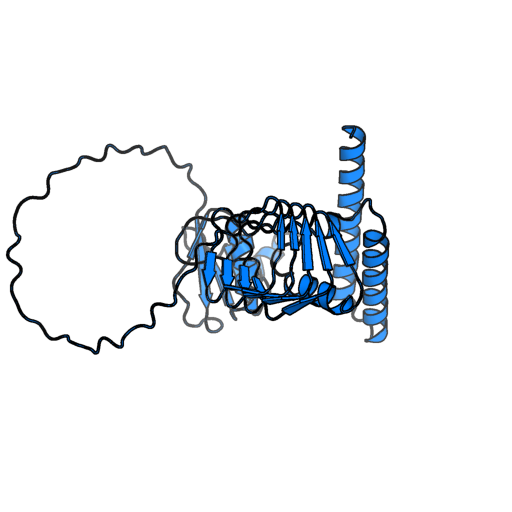 20.16, range [28.91, 98.0]

Radius of gyration: 25.31 Å; chains: 1; bounding box: 65×50×76 Å

Foldseek 3Di:
DDPVVVVVLVVVVVVVVVVLVVLVVCLVPPPDPPVVNVVSVVVSVVVVVVQCVDPSNVVVLPDDPPCLVVVQVVQVVCPPHEEEAEAAEQDQDDDDDDDDGDAQENEDHEHENYEYECYECAQHEYAHYEYYCYEYANYECHLYEYELYEYACYEYHCYHCHNYAYENYYYHNYHYHNYDPDHHYDYPPPPDCPDDPDDDDDDDPDDDDDDDPPPPDPPPPDDPFWKKKKWAAQAVVHDTDDIDIATDDVRVVVVCQVRLCVGQKMFMATPVRHTPWIHGNSRTDDPPVVVVPPD

Organism: Desulfosporosinus acidiphilus (strain DSM 22704 / JCM 16185 / SJ4) (NCBI:txid646529)